Protein AF-A0A1V4QWV1-F1 (afdb_monomer_lite)

pLDDT: mean 84.19, std 15.53, range [43.31, 98.25]

Sequence (255 aa):
MDEKQGALSDSGGPLAPTPSRYSFASRVLDIFIEPKKVFDYLRDRGDFWRPYIFHAVILMVVTCLALPAVKQVSSEYAGLMGRSTPPEVGLTDYLMTPVQVAAGLAISFAVLGFVIWLAVLISSGKARYGQALSLAAYTFFPVLLAKVINGITLMITRPSLGDPSVMMVTQAPVINYTSLAQLFAGRPILQTSLLPVGIFTLWALYLLVIGLRRSANVSMVAAWVTALSLLVVQVGLYALMAFGMAMSLKAVGAG

Structure (mmCIF, N/CA/C/O backbone):
data_AF-A0A1V4QWV1-F1
#
_entry.id   AF-A0A1V4QWV1-F1
#
loop_
_atom_site.group_PDB
_atom_site.id
_atom_site.type_symbol
_atom_site.label_atom_id
_atom_site.label_alt_id
_atom_site.label_comp_id
_atom_site.label_asym_id
_atom_site.label_entity_id
_atom_site.label_seq_id
_atom_site.pdbx_PDB_ins_code
_atom_site.Cartn_x
_atom_site.Cartn_y
_atom_site.Cartn_z
_atom_site.occupancy
_atom_site.B_iso_or_equiv
_atom_site.auth_seq_id
_atom_site.auth_comp_id
_atom_site.auth_asym_id
_atom_site.auth_atom_id
_atom_site.pdbx_PDB_model_num
ATOM 1 N N . MET A 1 1 ? -52.002 -12.582 54.956 1.00 43.31 1 MET A N 1
ATOM 2 C CA . MET A 1 1 ? -52.289 -13.543 53.875 1.00 43.31 1 MET A CA 1
ATOM 3 C C . MET A 1 1 ? -52.852 -12.711 52.735 1.00 43.31 1 MET A C 1
ATOM 5 O O . MET A 1 1 ? -54.020 -12.365 52.774 1.00 43.31 1 MET A O 1
ATOM 9 N N . ASP A 1 2 ? -51.999 -11.954 52.048 1.00 49.53 2 ASP A N 1
ATOM 10 C CA . ASP A 1 2 ? -51.220 -12.380 50.869 1.00 49.53 2 ASP A CA 1
ATOM 11 C C . ASP A 1 2 ? -52.115 -12.898 49.744 1.00 49.53 2 ASP A C 1
ATOM 13 O O . ASP A 1 2 ? -52.508 -14.053 49.774 1.00 49.53 2 ASP A O 1
ATOM 17 N N . GLU A 1 3 ? -52.375 -12.054 48.742 1.00 48.31 3 GLU A N 1
ATOM 18 C CA . GLU A 1 3 ? -52.009 -12.400 47.365 1.00 48.31 3 GLU A CA 1
ATOM 19 C C . GLU A 1 3 ? -51.938 -11.142 46.490 1.00 48.31 3 GLU A C 1
ATOM 21 O O . GLU A 1 3 ? -52.889 -10.378 46.325 1.00 48.31 3 GLU A O 1
ATOM 26 N N . LYS A 1 4 ? -50.727 -10.894 45.993 1.00 50.34 4 LYS A N 1
ATOM 27 C CA . LYS A 1 4 ? -50.345 -9.781 45.133 1.00 50.34 4 LYS A CA 1
ATOM 28 C C . LYS A 1 4 ? -50.643 -10.125 43.674 1.00 50.34 4 LYS A C 1
ATOM 30 O O . LYS A 1 4 ? -50.257 -11.182 43.201 1.00 50.34 4 LYS A O 1
ATOM 35 N N . GLN A 1 5 ? -51.224 -9.154 42.971 1.00 45.62 5 GLN A N 1
ATOM 36 C CA . GLN A 1 5 ? -50.846 -8.718 41.618 1.00 45.62 5 GLN A CA 1
ATOM 37 C C . GLN A 1 5 ? -50.370 -9.813 40.641 1.00 45.62 5 GLN A C 1
ATOM 39 O O . GLN A 1 5 ? -49.174 -10.015 40.442 1.00 45.62 5 GLN A O 1
ATOM 44 N N . GLY A 1 6 ? -51.318 -10.412 39.920 1.00 44.00 6 GLY A N 1
ATOM 45 C CA . GLY A 1 6 ? -51.055 -11.098 38.655 1.00 44.00 6 GLY A CA 1
ATOM 46 C C . GLY A 1 6 ? -50.845 -10.096 37.517 1.00 44.00 6 GLY A C 1
ATOM 47 O O . GLY A 1 6 ? -51.725 -9.909 36.683 1.00 44.00 6 GLY A O 1
ATOM 48 N N . ALA A 1 7 ? -49.693 -9.427 37.497 1.00 49.06 7 ALA A N 1
ATOM 49 C CA . ALA A 1 7 ? -49.211 -8.713 36.320 1.00 49.06 7 ALA A CA 1
ATOM 50 C C . ALA A 1 7 ? -48.435 -9.704 35.441 1.00 49.06 7 ALA A C 1
ATOM 52 O O . ALA A 1 7 ? -47.243 -9.927 35.639 1.00 49.06 7 ALA A O 1
ATOM 53 N N . LEU A 1 8 ? -49.119 -10.321 34.476 1.00 51.88 8 LEU A N 1
ATOM 54 C CA . LEU A 1 8 ? -48.462 -11.021 33.373 1.00 51.88 8 LEU A CA 1
ATOM 55 C C . LEU A 1 8 ? -47.836 -9.965 32.458 1.00 51.88 8 LEU A C 1
ATOM 57 O O . LEU A 1 8 ? -48.482 -9.413 31.570 1.00 51.88 8 LEU A O 1
ATOM 61 N N . SER A 1 9 ? -46.573 -9.642 32.732 1.00 53.91 9 SER A N 1
ATOM 62 C CA . SER A 1 9 ? -45.714 -8.908 31.812 1.00 53.91 9 SER A CA 1
ATOM 63 C C . SER A 1 9 ? -45.396 -9.810 30.622 1.00 53.91 9 SER A C 1
ATOM 65 O O . SER A 1 9 ? -44.467 -10.618 30.669 1.00 53.91 9 SER A O 1
ATOM 67 N N . ASP A 1 10 ? -46.173 -9.665 29.558 1.00 52.19 10 ASP A N 1
ATOM 68 C CA . ASP A 1 10 ? -45.844 -10.195 28.241 1.00 52.19 10 ASP A CA 1
ATOM 69 C C . ASP A 1 10 ? -44.704 -9.337 27.662 1.00 52.19 10 ASP A C 1
ATOM 71 O O . ASP A 1 10 ? -44.903 -8.400 26.890 1.00 52.19 10 ASP A O 1
ATOM 75 N N . SER A 1 11 ? -43.476 -9.572 28.135 1.00 51.91 11 SER A N 1
ATOM 76 C CA . SER A 1 11 ? -42.263 -8.911 27.644 1.00 51.91 11 SER A CA 1
ATOM 77 C C . SER A 1 11 ? -41.727 -9.618 26.397 1.00 51.91 11 SER A C 1
ATOM 79 O O . SER A 1 11 ? -40.539 -9.919 26.282 1.00 51.91 11 SER A O 1
ATOM 81 N N . GLY A 1 12 ? -42.603 -9.822 25.411 1.00 48.44 12 GLY A N 1
ATOM 82 C CA . GLY A 1 12 ? -42.247 -10.123 24.025 1.00 48.44 12 GLY A CA 1
ATOM 83 C C . GLY A 1 12 ? -41.645 -8.903 23.323 1.00 48.44 12 GLY A C 1
ATOM 84 O O . GLY A 1 12 ? -42.109 -8.493 22.262 1.00 48.44 12 GLY A O 1
ATOM 85 N N . GLY A 1 13 ? -40.633 -8.278 23.934 1.00 49.44 13 GLY A N 1
ATOM 86 C CA . GLY A 1 13 ? -39.879 -7.204 23.300 1.00 49.44 13 GLY A CA 1
ATOM 87 C C . GLY A 1 13 ? -39.291 -7.718 21.979 1.00 49.44 13 GLY A C 1
ATOM 88 O O . GLY A 1 13 ? -38.763 -8.834 21.963 1.00 49.44 13 GLY A O 1
ATOM 89 N N . PRO A 1 14 ? -39.377 -6.957 20.871 1.00 55.62 14 PRO A N 1
ATOM 90 C CA . PRO A 1 14 ? -38.811 -7.385 19.603 1.00 55.62 14 PRO A CA 1
ATOM 91 C C . PRO A 1 14 ? -37.336 -7.717 19.814 1.00 55.62 14 PRO A C 1
ATOM 93 O O . PRO A 1 14 ? -36.559 -6.858 20.240 1.00 55.62 14 PRO A O 1
ATOM 96 N N . LEU A 1 15 ? -36.967 -8.976 19.553 1.00 53.53 15 LEU A N 1
ATOM 97 C CA . LEU A 1 15 ? -35.579 -9.425 19.554 1.00 53.53 15 LEU A CA 1
ATOM 98 C C . LEU A 1 15 ? -34.773 -8.406 18.751 1.00 53.53 15 LEU A C 1
ATOM 100 O O . LEU A 1 15 ? -35.089 -8.155 17.585 1.00 53.53 15 LEU A O 1
ATOM 104 N N . ALA A 1 16 ? -33.779 -7.786 19.397 1.00 53.44 16 ALA A N 1
ATOM 105 C CA . ALA A 1 16 ? -32.912 -6.818 18.746 1.00 53.44 16 ALA A CA 1
ATOM 106 C C . ALA A 1 16 ? -32.454 -7.421 17.408 1.00 53.44 16 ALA A C 1
ATOM 108 O O . ALA A 1 16 ? -31.976 -8.564 17.409 1.00 53.44 16 ALA A O 1
ATOM 109 N N . PRO A 1 17 ? -32.656 -6.721 16.274 1.00 45.34 17 PRO A N 1
ATOM 110 C CA . PRO A 1 17 ? -32.397 -7.288 14.963 1.00 45.34 17 PRO A CA 1
ATOM 111 C C . PRO A 1 17 ? -30.971 -7.819 14.952 1.00 45.34 17 PRO A C 1
ATOM 113 O O . PRO A 1 17 ? -30.017 -7.081 15.207 1.00 45.34 17 PRO A O 1
ATOM 116 N N . THR A 1 18 ? -30.835 -9.127 14.724 1.00 49.66 18 THR A N 1
ATOM 117 C CA . THR A 1 18 ? -29.530 -9.771 14.623 1.00 49.66 18 THR A CA 1
ATOM 118 C C . THR A 1 18 ? -28.766 -9.004 13.550 1.00 49.66 18 THR A C 1
ATOM 120 O O . THR A 1 18 ? -29.276 -8.920 12.429 1.00 49.66 18 THR A O 1
ATOM 123 N N . PRO A 1 19 ? -27.614 -8.376 13.859 1.00 54.91 19 PRO A N 1
ATOM 124 C CA . PRO A 1 19 ? -26.959 -7.494 12.910 1.00 54.91 19 PRO A CA 1
ATOM 125 C C . PRO A 1 19 ? -26.719 -8.285 11.629 1.00 54.91 19 PRO A C 1
ATOM 127 O O . PRO A 1 19 ? -26.045 -9.321 11.650 1.00 54.91 19 PRO A O 1
ATOM 130 N N . SER A 1 20 ? -27.344 -7.826 10.537 1.00 57.84 20 SER A N 1
ATOM 131 C CA . SER A 1 20 ? -27.225 -8.428 9.212 1.00 57.84 20 SER A CA 1
ATOM 132 C C . SER A 1 20 ? -25.753 -8.731 8.976 1.00 57.84 20 SER A C 1
ATOM 134 O O . SER A 1 20 ? -24.924 -7.845 9.207 1.00 57.84 20 SER A O 1
ATOM 136 N N . ARG A 1 21 ? -25.409 -9.968 8.589 1.00 69.12 21 ARG A N 1
ATOM 137 C CA . ARG A 1 21 ? -24.014 -10.375 8.370 1.00 69.12 21 ARG A CA 1
ATOM 138 C C . ARG A 1 21 ? -23.358 -9.349 7.455 1.00 69.12 21 ARG A C 1
ATOM 140 O O . ARG A 1 21 ? -23.601 -9.363 6.253 1.00 69.12 21 ARG A O 1
ATOM 147 N N . TYR A 1 22 ? -22.547 -8.460 8.025 1.00 84.38 22 TYR A N 1
ATOM 148 C CA . TYR A 1 22 ? -21.858 -7.451 7.244 1.00 84.38 22 TYR A CA 1
ATOM 149 C C . TYR A 1 22 ? -20.976 -8.210 6.255 1.00 84.38 22 TYR A C 1
ATOM 151 O O . TYR A 1 22 ? -20.105 -8.984 6.668 1.00 84.38 22 TYR A O 1
ATOM 159 N N . SER A 1 23 ? -21.291 -8.133 4.965 1.00 92.38 23 SER A N 1
ATOM 160 C CA . SER A 1 23 ? -20.633 -8.966 3.961 1.00 92.38 23 SER A CA 1
ATOM 161 C C . SER A 1 23 ? -19.252 -8.394 3.636 1.00 92.38 23 SER A C 1
ATOM 163 O O . SER A 1 23 ? -18.987 -7.213 3.867 1.00 92.38 23 SER A O 1
ATOM 165 N N . PHE A 1 24 ? -18.343 -9.222 3.119 1.00 94.62 24 PHE A N 1
ATOM 166 C CA . PHE A 1 24 ? -17.035 -8.719 2.693 1.00 94.62 24 PHE A CA 1
ATOM 167 C C . PHE A 1 24 ? -17.166 -7.728 1.529 1.00 94.62 24 PHE A C 1
ATOM 169 O O . PHE A 1 24 ? -16.545 -6.675 1.574 1.00 94.62 24 PHE A O 1
ATOM 176 N N . ALA A 1 25 ? -18.035 -8.003 0.552 1.00 94.94 25 ALA A N 1
ATOM 177 C CA . ALA A 1 25 ? -18.287 -7.091 -0.564 1.00 94.94 25 ALA A CA 1
ATOM 178 C C . ALA A 1 25 ? -18.812 -5.725 -0.086 1.00 94.94 25 ALA A C 1
ATOM 180 O O . ALA A 1 25 ? -18.310 -4.691 -0.517 1.00 94.94 25 ALA A O 1
ATOM 181 N N . SER A 1 26 ? -19.743 -5.716 0.876 1.00 94.88 26 SER A N 1
ATOM 182 C CA . SER A 1 26 ? -20.225 -4.478 1.503 1.00 94.88 26 SER A CA 1
ATOM 183 C C . SER A 1 26 ? -19.087 -3.718 2.185 1.00 94.88 26 SER A C 1
ATOM 185 O O . SER A 1 26 ? -18.979 -2.516 2.005 1.00 94.88 26 SER A O 1
ATOM 187 N N . ARG A 1 27 ? -18.173 -4.408 2.887 1.00 95.31 27 ARG A N 1
ATOM 188 C CA . ARG A 1 27 ? -16.986 -3.767 3.483 1.00 95.31 27 ARG A CA 1
ATOM 189 C C . ARG A 1 27 ? -16.044 -3.155 2.453 1.00 95.31 27 ARG A C 1
ATOM 191 O O . ARG A 1 27 ? -15.483 -2.096 2.710 1.00 95.31 27 ARG A O 1
ATOM 198 N N . VAL A 1 28 ? -15.846 -3.829 1.321 1.00 96.12 28 VAL A N 1
ATOM 199 C CA . VAL A 1 28 ? -14.997 -3.327 0.231 1.00 96.12 28 VAL A CA 1
ATOM 200 C C . VAL A 1 28 ? -15.598 -2.075 -0.401 1.00 96.12 28 VAL A C 1
ATOM 202 O O . VAL A 1 28 ? -14.849 -1.187 -0.774 1.00 96.12 28 VAL A O 1
ATOM 205 N N . LEU A 1 29 ? -16.922 -1.964 -0.508 1.00 96.31 29 LEU A N 1
ATOM 206 C CA . LEU A 1 29 ? -17.563 -0.738 -0.996 1.00 96.31 29 LEU A CA 1
ATOM 207 C C . LEU A 1 29 ? -17.560 0.361 0.072 1.00 96.31 29 LEU A C 1
ATOM 209 O O . LEU A 1 29 ? -17.160 1.497 -0.185 1.00 96.31 29 LEU A O 1
ATOM 213 N N . ASP A 1 30 ? -17.932 0.009 1.298 1.00 96.25 30 ASP A N 1
ATOM 214 C CA . ASP A 1 30 ? -18.049 0.957 2.399 1.00 96.25 30 ASP A CA 1
ATOM 215 C C . ASP A 1 30 ? -16.702 1.546 2.811 1.00 96.25 30 ASP A C 1
ATOM 217 O O . ASP A 1 30 ? -16.679 2.652 3.332 1.00 96.25 30 ASP A O 1
ATOM 221 N N . ILE A 1 31 ? -15.564 0.890 2.555 1.00 96.62 31 ILE A N 1
ATOM 222 C CA . ILE A 1 31 ? -14.255 1.504 2.835 1.00 96.62 31 ILE A CA 1
ATOM 223 C C . ILE A 1 31 ? -14.049 2.806 2.043 1.00 96.62 31 ILE A C 1
ATOM 225 O O . ILE A 1 31 ? -13.318 3.689 2.491 1.00 96.62 31 ILE A O 1
ATOM 229 N N . PHE A 1 32 ? -14.717 2.941 0.895 1.00 96.62 32 PHE A N 1
ATOM 230 C CA . PHE A 1 32 ? -14.658 4.124 0.045 1.00 96.62 32 PHE A CA 1
ATOM 231 C C . PHE A 1 32 ? -15.782 5.125 0.341 1.00 96.62 32 PHE A C 1
ATOM 233 O O . PHE A 1 32 ? -15.559 6.327 0.219 1.00 96.62 32 PHE A O 1
ATOM 240 N N . ILE A 1 33 ? -16.967 4.649 0.744 1.00 96.00 33 ILE A N 1
ATOM 241 C CA . ILE A 1 33 ? -18.169 5.484 0.922 1.00 96.00 33 ILE A CA 1
ATOM 242 C C . ILE A 1 33 ? -18.397 5.834 2.399 1.00 96.00 33 ILE A C 1
ATOM 244 O O . ILE A 1 33 ? -18.561 6.996 2.765 1.00 96.00 33 ILE A O 1
ATOM 248 N N . GLU A 1 34 ? -18.373 4.828 3.271 1.00 95.94 34 GLU A N 1
ATOM 249 C CA . GLU A 1 34 ? -18.664 4.938 4.700 1.00 95.94 34 GLU A CA 1
ATOM 250 C C . GLU A 1 34 ? -17.601 4.231 5.567 1.00 95.94 34 GLU A C 1
ATOM 252 O O . GLU A 1 34 ? -17.914 3.319 6.344 1.00 95.94 34 GLU A O 1
ATOM 257 N N . PRO A 1 35 ? -16.324 4.660 5.512 1.00 96.38 35 PRO A N 1
ATOM 258 C CA . PRO A 1 35 ? -15.216 3.927 6.132 1.00 96.38 35 PRO A CA 1
ATOM 259 C C . PRO A 1 35 ? -15.385 3.733 7.642 1.00 96.38 35 PRO A C 1
ATOM 261 O O . PRO A 1 35 ? -14.889 2.765 8.217 1.00 96.38 35 PRO A O 1
ATOM 264 N N . LYS A 1 36 ? -16.129 4.630 8.301 1.00 96.25 36 LYS A N 1
ATOM 265 C CA . LYS A 1 36 ? -16.444 4.536 9.732 1.00 96.25 36 LYS A CA 1
ATOM 266 C C . LYS A 1 36 ? -17.150 3.218 10.075 1.00 96.25 36 LYS A C 1
ATOM 268 O O . LYS A 1 36 ? -16.755 2.598 11.057 1.00 96.25 36 LYS A O 1
ATOM 273 N N . LYS A 1 37 ? -18.105 2.758 9.250 1.00 94.50 37 LYS A N 1
ATOM 274 C CA . LYS A 1 37 ? -18.820 1.483 9.454 1.00 94.50 37 LYS A CA 1
ATOM 275 C C . LYS A 1 37 ? -17.862 0.291 9.404 1.00 94.50 37 LYS A C 1
ATOM 277 O O . LYS A 1 37 ? -17.931 -0.597 10.253 1.00 94.50 37 LYS A O 1
ATOM 282 N N . VAL A 1 38 ? -16.918 0.306 8.459 1.00 95.62 38 VAL A N 1
ATOM 283 C CA . VAL A 1 38 ? -15.883 -0.732 8.341 1.00 95.62 38 VAL A CA 1
ATOM 284 C C . VAL A 1 38 ? -15.004 -0.765 9.588 1.00 95.62 38 VAL A C 1
ATOM 286 O O . VAL A 1 38 ? -14.794 -1.829 10.166 1.00 95.62 38 VAL A O 1
ATOM 289 N N . PHE A 1 39 ? -14.519 0.387 10.048 1.00 95.88 39 PHE A N 1
ATOM 290 C CA . PHE A 1 39 ? -13.627 0.437 11.207 1.00 95.88 39 PHE A CA 1
ATOM 291 C C . PHE A 1 39 ? -14.328 0.178 12.544 1.00 95.88 39 PHE A C 1
ATOM 293 O O . PHE A 1 39 ? -13.698 -0.358 13.454 1.00 95.88 39 PHE A O 1
ATOM 300 N N . ASP A 1 40 ? -15.622 0.482 12.662 1.00 94.12 40 ASP A N 1
ATOM 301 C CA . ASP A 1 40 ? -16.428 0.047 13.806 1.00 94.12 40 ASP A CA 1
ATOM 302 C C . ASP A 1 40 ? -16.562 -1.475 13.841 1.00 94.12 40 ASP A C 1
ATOM 304 O O . ASP A 1 40 ? -16.367 -2.079 14.891 1.00 94.12 40 ASP A O 1
ATOM 308 N N . TYR A 1 41 ? -16.795 -2.115 12.691 1.00 92.31 41 TYR A N 1
ATOM 309 C CA . TYR A 1 41 ? -16.792 -3.577 12.592 1.00 92.31 41 TYR A CA 1
ATOM 310 C C . TYR A 1 41 ? -15.436 -4.189 12.994 1.00 92.31 41 TYR A C 1
ATOM 312 O O . TYR A 1 41 ? -15.392 -5.230 13.653 1.00 92.31 41 TYR A O 1
ATOM 320 N N . LEU A 1 42 ? -14.324 -3.539 12.634 1.00 92.81 42 LEU A N 1
ATOM 321 C CA . LEU A 1 42 ? -12.970 -3.982 12.992 1.00 92.81 42 LEU A CA 1
ATOM 322 C C . LEU A 1 42 ? -12.588 -3.704 14.454 1.00 92.81 42 LEU A C 1
ATOM 324 O O . LEU A 1 42 ? -11.544 -4.180 14.904 1.00 92.81 42 LEU A O 1
ATOM 328 N N . ARG A 1 43 ? -13.397 -2.959 15.219 1.00 90.06 43 ARG A N 1
ATOM 329 C CA . ARG A 1 43 ? -13.150 -2.733 16.654 1.00 90.06 43 ARG A CA 1
ATOM 330 C C . ARG A 1 43 ? -13.083 -4.055 17.419 1.00 90.06 43 ARG A C 1
ATOM 332 O O . ARG A 1 43 ? -12.166 -4.271 18.204 1.00 90.06 43 ARG A O 1
ATOM 339 N N . ASP A 1 44 ? -14.000 -4.963 17.103 1.00 86.50 44 ASP A N 1
ATOM 340 C CA . ASP A 1 44 ? -14.175 -6.202 17.862 1.00 86.50 44 ASP A CA 1
ATOM 341 C C . ASP A 1 44 ? -13.681 -7.445 17.106 1.00 86.50 44 ASP A C 1
ATOM 343 O O . ASP A 1 44 ? -13.653 -8.547 17.659 1.00 86.50 44 ASP A O 1
ATOM 347 N N . ARG A 1 45 ? -13.271 -7.298 15.836 1.00 85.50 45 ARG A N 1
ATOM 348 C CA . ARG A 1 45 ? -12.921 -8.420 14.953 1.00 85.50 45 ARG A CA 1
ATOM 349 C C . ARG A 1 45 ? -11.607 -8.200 14.209 1.00 85.50 45 ARG A C 1
ATOM 351 O O . ARG A 1 45 ? -11.415 -7.188 13.545 1.00 85.50 45 ARG A O 1
ATOM 358 N N . GLY A 1 46 ? -10.737 -9.210 14.255 1.00 84.50 46 GLY A N 1
ATOM 359 C CA . GLY A 1 46 ? -9.603 -9.333 13.340 1.00 84.50 46 GLY A CA 1
ATOM 360 C C . GLY A 1 46 ? -10.023 -10.111 12.093 1.00 84.50 46 GLY A C 1
ATOM 361 O O . GLY A 1 46 ? -10.198 -11.323 12.166 1.00 84.50 46 GLY A O 1
ATOM 362 N N . ASP A 1 47 ? -10.198 -9.428 10.963 1.00 91.50 47 ASP A N 1
ATOM 363 C CA . ASP A 1 47 ? -10.585 -10.013 9.668 1.00 91.50 47 ASP A CA 1
ATOM 364 C C . ASP A 1 47 ? -9.559 -9.629 8.592 1.00 91.50 47 ASP A C 1
ATOM 366 O O . ASP A 1 47 ? -9.909 -9.034 7.577 1.00 91.50 47 ASP A O 1
ATOM 370 N N . PHE A 1 48 ? -8.273 -9.900 8.849 1.00 95.44 48 PHE A N 1
ATOM 371 C CA . PHE A 1 48 ? -7.177 -9.518 7.946 1.00 95.44 48 PHE A CA 1
ATOM 372 C C . PHE A 1 48 ? -7.055 -10.445 6.727 1.00 95.44 48 PHE A C 1
ATOM 374 O O . PHE A 1 48 ? -6.597 -10.020 5.669 1.00 95.44 48 PHE A O 1
ATOM 381 N N . TRP A 1 49 ? -7.450 -11.715 6.856 1.00 95.81 49 TRP A N 1
ATOM 382 C CA . TRP A 1 49 ? -7.197 -12.725 5.827 1.00 95.81 49 TRP A CA 1
ATOM 383 C C . TRP A 1 49 ? -8.036 -12.489 4.564 1.00 95.81 49 TRP A C 1
ATOM 385 O O . TRP A 1 49 ? -7.531 -12.660 3.460 1.00 95.81 49 TRP A O 1
ATOM 395 N N . ARG A 1 50 ? -9.291 -12.034 4.700 1.00 96.25 50 ARG A N 1
ATOM 396 C CA . ARG A 1 50 ? -10.162 -11.710 3.555 1.00 96.25 50 ARG A CA 1
ATOM 397 C C . ARG A 1 50 ? -9.624 -10.566 2.693 1.00 96.25 50 ARG A C 1
ATOM 399 O O . ARG A 1 50 ? -9.450 -10.788 1.496 1.00 96.25 50 ARG A O 1
ATOM 406 N N . PRO A 1 51 ? -9.332 -9.368 3.243 1.00 97.19 51 PRO A N 1
ATOM 407 C CA . PRO A 1 51 ? -8.730 -8.302 2.454 1.00 97.19 51 PRO A CA 1
ATOM 408 C C . PRO A 1 51 ? -7.338 -8.696 1.950 1.00 97.19 51 PRO A C 1
ATOM 410 O O . PRO A 1 51 ? -7.009 -8.348 0.825 1.00 97.19 51 PRO A O 1
ATOM 413 N N . TYR A 1 52 ? -6.550 -9.474 2.703 1.00 97.88 52 TYR A N 1
ATOM 414 C CA . TYR A 1 52 ? -5.273 -9.997 2.206 1.00 97.88 52 TYR A CA 1
ATOM 415 C C . TYR A 1 52 ? -5.438 -10.848 0.941 1.00 97.88 52 TYR A C 1
ATOM 417 O O . TYR A 1 52 ? -4.791 -10.551 -0.059 1.00 97.88 52 TYR A O 1
ATOM 425 N N . ILE A 1 53 ? -6.323 -11.854 0.947 1.00 98.06 53 ILE A N 1
ATOM 426 C CA . ILE A 1 53 ? -6.568 -12.699 -0.233 1.00 98.06 53 ILE A CA 1
ATOM 427 C C . ILE A 1 53 ? -7.073 -11.850 -1.401 1.00 98.06 53 ILE A C 1
ATOM 429 O O . ILE A 1 53 ? -6.599 -12.009 -2.521 1.00 98.06 53 ILE A O 1
ATOM 433 N N . PHE A 1 54 ? -7.997 -10.922 -1.146 1.00 98.25 54 PHE A N 1
ATOM 434 C CA . PHE A 1 54 ? -8.526 -10.033 -2.179 1.00 98.25 54 PHE A CA 1
ATOM 435 C C . PHE A 1 54 ? -7.425 -9.186 -2.835 1.00 98.25 54 PHE A C 1
ATOM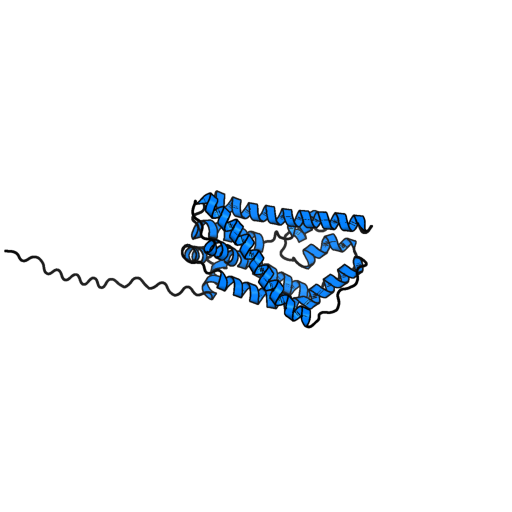 437 O O . PHE A 1 54 ? -7.296 -9.176 -4.059 1.00 98.25 54 PHE A O 1
ATOM 444 N N . HIS A 1 55 ? -6.588 -8.533 -2.023 1.00 98.12 55 HIS A N 1
ATOM 445 C CA . HIS A 1 55 ? -5.440 -7.760 -2.499 1.00 98.12 55 HIS A CA 1
ATOM 446 C C . HIS A 1 55 ? -4.443 -8.640 -3.253 1.00 98.12 55 HIS A C 1
ATOM 448 O O . HIS A 1 55 ? -3.991 -8.255 -4.327 1.00 98.12 55 HIS A O 1
ATOM 454 N N . ALA A 1 56 ? -4.125 -9.825 -2.725 1.00 97.94 56 ALA A N 1
ATOM 455 C CA . ALA A 1 56 ? -3.180 -10.752 -3.338 1.00 97.94 56 ALA A CA 1
ATOM 456 C C . ALA A 1 56 ? -3.652 -11.205 -4.724 1.00 97.94 56 ALA A C 1
ATOM 458 O O . ALA A 1 56 ? -2.874 -11.149 -5.671 1.00 97.94 56 ALA A O 1
ATOM 459 N N . VAL A 1 57 ? -4.924 -11.591 -4.863 1.00 98.00 57 VAL A N 1
ATOM 460 C CA . VAL A 1 57 ? -5.495 -12.036 -6.143 1.00 98.00 57 VAL A CA 1
ATOM 461 C C . VAL A 1 57 ? -5.478 -10.908 -7.171 1.00 98.00 57 VAL A C 1
ATOM 463 O O . VAL A 1 57 ? -5.013 -11.116 -8.289 1.00 98.00 57 VAL A O 1
ATOM 466 N N . ILE A 1 58 ? -5.932 -9.706 -6.806 1.00 98.06 58 ILE A N 1
ATOM 467 C CA . ILE A 1 58 ? -5.968 -8.578 -7.748 1.00 98.06 58 ILE A CA 1
ATOM 468 C C . ILE A 1 58 ? -4.558 -8.168 -8.163 1.00 98.06 58 ILE A C 1
ATOM 470 O O . ILE A 1 58 ? -4.300 -7.997 -9.353 1.00 98.06 58 ILE A O 1
ATOM 474 N N . LEU A 1 59 ? -3.634 -8.038 -7.208 1.00 96.56 59 LEU A N 1
ATOM 475 C CA . LEU A 1 59 ? -2.253 -7.678 -7.520 1.00 96.56 59 LEU A CA 1
ATOM 476 C C . LEU A 1 59 ? -1.572 -8.749 -8.363 1.00 96.56 59 LEU A C 1
ATOM 478 O O . LEU A 1 59 ? -0.881 -8.402 -9.310 1.00 96.56 59 LEU A O 1
ATOM 482 N N . MET A 1 60 ? -1.801 -10.029 -8.075 1.00 96.19 60 MET A N 1
ATOM 483 C CA . MET A 1 60 ? -1.280 -11.128 -8.881 1.00 96.19 60 MET A CA 1
ATOM 484 C C . MET A 1 60 ? -1.754 -11.019 -10.331 1.00 96.19 60 MET A C 1
ATOM 486 O O . MET A 1 60 ? -0.926 -11.041 -11.235 1.00 96.19 60 MET A O 1
ATOM 490 N N . VAL A 1 61 ? -3.059 -10.838 -10.559 1.00 96.81 61 VAL A N 1
ATOM 491 C CA . VAL A 1 61 ? -3.611 -10.681 -11.913 1.00 96.81 61 VAL A CA 1
ATOM 492 C C . VAL A 1 61 ? -2.984 -9.476 -12.614 1.00 96.81 61 VAL A C 1
ATOM 494 O O . VAL A 1 61 ? -2.458 -9.616 -13.714 1.00 96.81 61 VAL A O 1
ATOM 497 N N . VAL A 1 62 ? -2.972 -8.306 -11.970 1.00 94.81 62 VAL A N 1
ATOM 498 C CA . VAL A 1 62 ? -2.414 -7.081 -12.564 1.00 94.81 62 VAL A CA 1
ATOM 499 C C . VAL A 1 62 ? -0.924 -7.231 -12.870 1.00 94.81 62 VAL A C 1
ATOM 501 O O . VAL A 1 62 ? -0.490 -6.872 -13.960 1.00 94.81 62 VAL A O 1
ATOM 504 N N . THR A 1 63 ? -0.128 -7.769 -11.944 1.00 91.94 63 THR A N 1
ATOM 505 C CA . THR A 1 63 ? 1.319 -7.924 -12.132 1.00 91.94 63 THR A CA 1
ATOM 506 C C . THR A 1 63 ? 1.645 -8.977 -13.186 1.00 91.94 63 THR A C 1
ATOM 508 O O . THR A 1 63 ? 2.533 -8.738 -13.996 1.00 91.94 63 THR A O 1
ATOM 511 N N . CYS A 1 64 ? 0.918 -10.096 -13.243 1.00 93.56 64 CYS A N 1
ATOM 512 C CA . CYS A 1 64 ? 1.101 -11.093 -14.299 1.00 93.56 64 CYS A CA 1
ATOM 513 C C . CYS A 1 64 ? 0.759 -10.528 -15.683 1.00 93.56 64 CYS A C 1
ATOM 515 O O . CYS A 1 64 ? 1.510 -10.758 -16.625 1.00 93.56 64 CYS A O 1
ATOM 517 N N . LEU A 1 65 ? -0.322 -9.752 -15.811 1.00 93.31 65 LEU A N 1
ATOM 518 C CA . LEU A 1 65 ? -0.673 -9.101 -17.079 1.00 93.31 65 LEU A CA 1
ATOM 519 C C . LEU A 1 65 ? 0.348 -8.021 -17.478 1.00 93.31 65 LEU A C 1
ATOM 521 O O . LEU A 1 65 ? 0.672 -7.881 -18.655 1.00 93.31 65 LEU A O 1
ATOM 525 N N . ALA A 1 66 ? 0.897 -7.292 -16.503 1.00 89.69 66 ALA A N 1
ATOM 526 C CA . ALA A 1 66 ? 1.911 -6.264 -16.732 1.00 89.69 66 ALA A CA 1
ATOM 527 C C . ALA A 1 66 ? 3.335 -6.822 -16.922 1.00 89.69 66 ALA A C 1
ATOM 529 O O . ALA A 1 66 ? 4.236 -6.070 -17.295 1.00 89.69 66 ALA A O 1
ATOM 530 N N . LEU A 1 67 ? 3.558 -8.117 -16.682 1.00 89.81 67 LEU A N 1
ATOM 531 C CA . LEU A 1 67 ? 4.885 -8.732 -16.639 1.00 89.81 67 LEU A CA 1
ATOM 532 C C . LEU A 1 67 ? 5.714 -8.525 -17.924 1.00 89.81 67 LEU A C 1
ATOM 534 O O . LEU A 1 67 ? 6.886 -8.162 -17.792 1.00 89.81 67 LEU A O 1
ATOM 538 N N . PRO A 1 68 ? 5.158 -8.655 -19.150 1.00 88.56 68 PRO A N 1
ATOM 539 C CA . PRO A 1 68 ? 5.905 -8.355 -20.373 1.00 88.56 68 PRO A CA 1
ATOM 540 C C . PRO A 1 68 ? 6.377 -6.900 -20.445 1.00 88.56 68 PRO A C 1
ATOM 542 O O . PRO A 1 68 ? 7.536 -6.647 -20.762 1.00 88.56 68 PRO A O 1
ATOM 545 N N . ALA A 1 69 ? 5.511 -5.947 -20.084 1.00 85.25 69 ALA A N 1
ATOM 546 C CA . ALA A 1 69 ? 5.858 -4.527 -20.075 1.00 85.25 69 ALA A CA 1
ATOM 547 C C . ALA A 1 69 ? 6.933 -4.223 -19.018 1.00 85.25 69 ALA A C 1
ATOM 549 O O . ALA A 1 69 ? 7.892 -3.507 -19.293 1.00 85.25 69 ALA A O 1
ATOM 550 N N . VAL A 1 70 ? 6.830 -4.827 -17.829 1.00 83.62 70 VAL A N 1
ATOM 551 C CA . VAL A 1 70 ? 7.846 -4.707 -16.771 1.00 83.62 70 VAL A CA 1
ATOM 552 C C . VAL A 1 70 ? 9.200 -5.249 -17.238 1.00 83.62 70 VAL A C 1
ATOM 554 O O . VAL A 1 70 ? 10.231 -4.621 -16.991 1.00 83.62 70 VAL A O 1
ATOM 557 N N . LYS A 1 71 ? 9.221 -6.396 -17.925 1.00 83.94 71 LYS A N 1
ATOM 558 C CA . LYS A 1 71 ? 10.455 -7.018 -18.425 1.00 83.94 71 LYS A CA 1
ATOM 559 C C . LYS A 1 71 ? 11.082 -6.232 -19.569 1.00 83.94 71 LYS A C 1
ATOM 561 O O . LYS A 1 71 ? 12.294 -6.066 -19.538 1.00 83.94 71 LYS A O 1
ATOM 566 N N . GLN A 1 72 ? 10.286 -5.674 -20.481 1.00 81.69 72 GLN A N 1
ATOM 567 C CA . GLN A 1 72 ? 10.774 -4.769 -21.526 1.00 81.69 72 GLN A CA 1
ATOM 568 C C . GLN A 1 72 ? 11.480 -3.544 -20.919 1.00 81.69 72 GLN A C 1
ATOM 570 O O . GLN A 1 72 ? 12.633 -3.258 -21.238 1.00 81.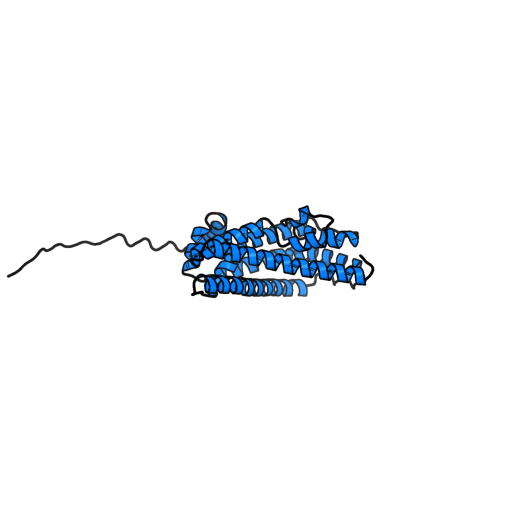69 72 GLN A O 1
ATOM 575 N N . VAL A 1 73 ? 10.824 -2.865 -19.973 1.00 78.25 73 VAL A N 1
ATOM 576 C CA . VAL A 1 73 ? 11.406 -1.714 -19.260 1.00 78.25 73 VAL A CA 1
ATOM 577 C C . VAL A 1 73 ? 12.679 -2.126 -18.508 1.00 78.25 73 VAL A C 1
ATOM 579 O O . VAL A 1 73 ? 13.671 -1.398 -18.496 1.00 78.25 73 VAL A O 1
ATOM 582 N N . SER A 1 74 ? 12.689 -3.322 -17.913 1.00 79.75 74 SER A N 1
ATOM 583 C CA . SER A 1 74 ? 13.859 -3.859 -17.206 1.00 79.75 74 SER A CA 1
ATOM 584 C C . SER A 1 74 ? 15.014 -4.229 -18.146 1.00 79.75 74 SER A C 1
ATOM 586 O O . SER A 1 74 ? 16.174 -4.062 -17.773 1.00 79.75 74 SER A O 1
ATOM 588 N N . SER A 1 75 ? 14.732 -4.729 -19.353 1.00 80.62 75 SER A N 1
ATOM 589 C CA . SER A 1 75 ? 15.756 -5.074 -20.345 1.00 80.62 75 SER A CA 1
ATOM 590 C C . SER A 1 75 ? 16.368 -3.849 -20.993 1.00 80.62 75 SER A C 1
ATOM 592 O O . SER A 1 75 ? 17.587 -3.788 -21.130 1.00 80.62 75 SER A O 1
ATOM 594 N N . GLU A 1 76 ? 15.545 -2.854 -21.321 1.00 76.81 76 GLU A N 1
ATOM 595 C CA . GLU A 1 76 ? 16.026 -1.555 -21.783 1.00 76.81 76 GLU A CA 1
ATOM 596 C C . GLU A 1 76 ? 16.920 -0.919 -20.707 1.00 76.81 76 GLU A C 1
ATOM 598 O O . GLU A 1 76 ? 18.032 -0.490 -21.004 1.00 76.81 76 GLU A O 1
ATOM 603 N N . TYR A 1 77 ? 16.515 -0.983 -19.431 1.00 74.69 77 TYR A N 1
ATOM 604 C CA . TYR A 1 77 ? 17.360 -0.537 -18.321 1.00 74.69 77 TYR A CA 1
ATOM 605 C C . TYR A 1 77 ? 18.701 -1.270 -18.235 1.00 74.69 77 TYR A C 1
ATOM 607 O O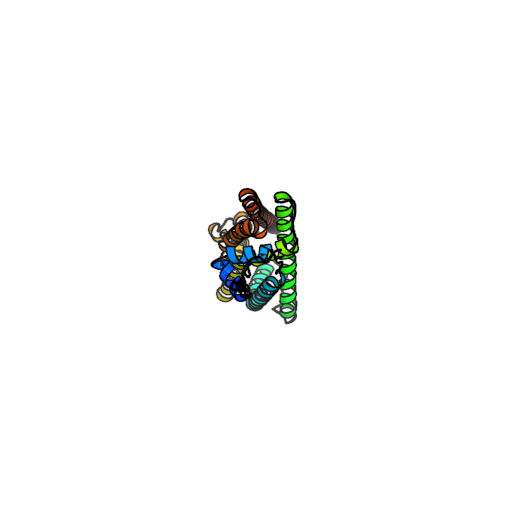 . TYR A 1 77 ? 19.746 -0.633 -18.099 1.00 74.69 77 TYR A O 1
ATOM 615 N N . ALA A 1 78 ? 18.692 -2.601 -18.306 1.00 77.75 78 ALA A N 1
ATOM 616 C CA . ALA A 1 78 ? 19.920 -3.383 -18.252 1.00 77.75 78 ALA A CA 1
ATOM 617 C C . ALA A 1 78 ? 20.870 -3.017 -19.403 1.00 77.75 78 ALA A C 1
ATOM 619 O O . ALA A 1 78 ? 22.056 -2.806 -19.152 1.00 77.75 78 ALA A O 1
ATOM 620 N N . GLY A 1 79 ? 20.337 -2.855 -20.620 1.00 76.56 79 GLY A N 1
ATOM 621 C CA . GLY A 1 79 ? 21.105 -2.437 -21.792 1.00 76.56 79 GLY A CA 1
ATOM 622 C C . GLY A 1 79 ? 21.767 -1.069 -21.614 1.00 76.56 79 GLY A C 1
ATOM 623 O O . GLY A 1 79 ? 22.961 -0.935 -21.872 1.00 76.56 79 GLY A O 1
ATOM 624 N N . LEU A 1 80 ? 21.036 -0.078 -21.089 1.00 71.00 80 LEU A N 1
ATOM 625 C CA . LEU A 1 80 ? 21.578 1.263 -20.815 1.00 71.00 80 LEU A CA 1
ATOM 626 C C . LEU A 1 80 ? 22.679 1.251 -19.743 1.00 71.00 80 LEU A C 1
ATOM 628 O O . LEU A 1 80 ? 23.601 2.059 -19.793 1.00 71.00 80 LEU A O 1
ATOM 632 N N . MET A 1 81 ? 22.615 0.314 -18.795 1.00 69.94 81 MET A N 1
ATOM 633 C CA . MET A 1 81 ? 23.630 0.132 -17.750 1.00 69.94 81 MET A CA 1
ATOM 634 C C . MET A 1 81 ? 24.809 -0.755 -18.187 1.00 69.94 81 MET A C 1
ATOM 636 O O . MET A 1 81 ? 25.636 -1.113 -17.345 1.00 69.94 81 MET A O 1
ATOM 640 N N . GLY A 1 82 ? 24.868 -1.172 -19.458 1.00 75.00 82 GLY A N 1
ATOM 641 C CA . GLY A 1 82 ? 25.884 -2.105 -19.957 1.00 75.00 82 GLY A CA 1
ATOM 642 C C . GLY A 1 82 ? 25.827 -3.486 -19.293 1.00 75.00 82 GLY A C 1
ATOM 643 O O . GLY A 1 82 ? 26.831 -4.194 -19.239 1.00 75.00 82 GLY A O 1
ATOM 644 N N . ARG A 1 83 ? 24.671 -3.865 -18.733 1.00 77.81 83 ARG A N 1
ATOM 645 C CA . ARG A 1 83 ? 24.437 -5.161 -18.085 1.00 77.81 83 ARG A CA 1
ATOM 646 C C . ARG A 1 83 ? 23.792 -6.127 -19.068 1.00 77.81 83 ARG A C 1
ATOM 648 O O . ARG A 1 83 ? 23.073 -5.718 -19.976 1.00 77.81 83 ARG A O 1
ATOM 655 N N . SER A 1 84 ? 23.997 -7.423 -18.840 1.00 80.25 84 SER A N 1
ATOM 656 C CA . SER A 1 84 ? 23.291 -8.464 -19.585 1.00 80.25 84 SER A CA 1
ATOM 657 C C . SER A 1 84 ? 21.785 -8.244 -19.495 1.00 80.25 84 SER A C 1
ATOM 659 O O . SER A 1 84 ? 21.238 -8.072 -18.400 1.00 80.25 84 SER A O 1
ATOM 661 N N . THR A 1 85 ? 21.119 -8.243 -20.646 1.00 75.69 85 THR A N 1
ATOM 662 C CA . THR A 1 85 ? 19.669 -8.111 -20.704 1.00 75.69 85 THR A CA 1
ATOM 663 C C . THR A 1 85 ? 19.020 -9.324 -20.030 1.00 75.69 85 THR A C 1
ATOM 665 O O . THR A 1 85 ? 19.480 -10.456 -20.213 1.00 75.69 85 THR A O 1
ATOM 668 N N . PRO A 1 86 ? 17.971 -9.124 -19.213 1.00 74.19 86 PRO A N 1
ATOM 669 C CA . PRO A 1 86 ? 17.199 -10.230 -18.678 1.00 74.19 86 PRO A CA 1
ATOM 670 C C . PRO A 1 86 ? 16.633 -11.066 -19.832 1.00 74.19 86 PRO A C 1
ATOM 672 O O . PRO A 1 86 ? 16.255 -10.493 -20.858 1.00 74.19 86 PRO A O 1
ATOM 675 N N . PRO A 1 87 ? 16.535 -12.395 -19.671 1.00 75.06 87 PRO A N 1
ATOM 676 C CA . PRO A 1 87 ? 15.871 -13.238 -20.656 1.00 75.06 87 PRO A CA 1
ATOM 677 C C . PRO A 1 87 ? 14.404 -12.821 -20.833 1.00 75.06 87 PRO A C 1
ATOM 679 O O . PRO A 1 87 ? 13.795 -12.242 -19.921 1.00 75.06 87 PRO A O 1
ATOM 682 N N . GLU A 1 88 ? 13.844 -13.142 -22.003 1.00 83.62 88 GLU A N 1
ATOM 683 C CA . GLU A 1 88 ? 12.417 -12.968 -22.286 1.00 83.62 88 GLU A CA 1
ATOM 684 C C . GLU A 1 88 ? 11.545 -13.650 -21.223 1.00 83.62 88 GLU A C 1
ATOM 686 O O . GLU A 1 88 ? 11.987 -14.556 -20.511 1.00 83.62 88 GLU A O 1
ATOM 691 N N . VAL A 1 89 ? 10.293 -13.197 -21.105 1.00 86.50 89 VAL A N 1
ATOM 692 C CA . VAL A 1 89 ? 9.369 -13.704 -20.085 1.00 86.50 89 VAL A CA 1
ATOM 693 C C . VAL A 1 89 ? 9.161 -15.204 -20.260 1.00 86.50 89 VAL A C 1
ATOM 695 O O . VAL A 1 89 ? 8.583 -15.653 -21.248 1.00 86.50 89 VAL A O 1
ATOM 698 N N . GLY A 1 90 ? 9.604 -15.973 -19.271 1.00 90.88 90 GLY A N 1
ATOM 699 C CA . GLY A 1 90 ? 9.473 -17.423 -19.258 1.00 90.88 90 GLY A CA 1
ATOM 700 C C . GLY A 1 90 ? 8.278 -17.903 -18.437 1.00 90.88 90 GLY A C 1
ATOM 701 O O . GLY A 1 90 ? 7.712 -17.176 -17.619 1.00 90.88 90 GLY A O 1
ATOM 702 N N . LEU A 1 91 ? 7.937 -19.187 -18.581 1.00 90.75 91 LEU A N 1
ATOM 703 C CA . LEU A 1 91 ? 6.938 -19.852 -17.732 1.00 90.75 91 LEU A CA 1
ATOM 704 C C . LEU A 1 91 ? 7.284 -19.732 -16.237 1.00 90.75 91 LEU A C 1
ATOM 706 O O . LEU A 1 91 ? 6.402 -19.539 -15.404 1.00 90.75 91 LEU A O 1
ATOM 710 N N . THR A 1 92 ? 8.571 -19.806 -15.896 1.00 91.94 92 THR A N 1
ATOM 711 C CA . THR A 1 92 ? 9.059 -19.651 -14.521 1.00 91.94 92 THR A CA 1
ATOM 712 C C . THR A 1 92 ? 8.716 -18.283 -13.936 1.00 91.94 92 THR A C 1
ATOM 714 O O . THR A 1 92 ? 8.358 -18.214 -12.761 1.00 91.94 92 THR A O 1
ATOM 717 N N . ASP A 1 93 ? 8.740 -17.212 -14.736 1.00 91.44 93 ASP A N 1
ATOM 718 C CA . ASP A 1 93 ? 8.351 -15.878 -14.275 1.00 91.44 93 ASP A CA 1
ATOM 719 C C . ASP A 1 93 ? 6.854 -15.837 -13.920 1.00 91.44 93 ASP A C 1
ATOM 721 O O . ASP A 1 93 ? 6.487 -15.293 -12.878 1.00 91.44 93 ASP A O 1
ATOM 725 N N . TYR A 1 94 ? 5.987 -16.468 -14.719 1.00 93.06 94 TYR A N 1
ATOM 726 C CA . TYR A 1 94 ? 4.547 -16.545 -14.434 1.00 93.06 94 TYR A CA 1
ATOM 727 C C . TYR A 1 94 ? 4.208 -17.410 -13.218 1.00 93.06 94 TYR A C 1
ATO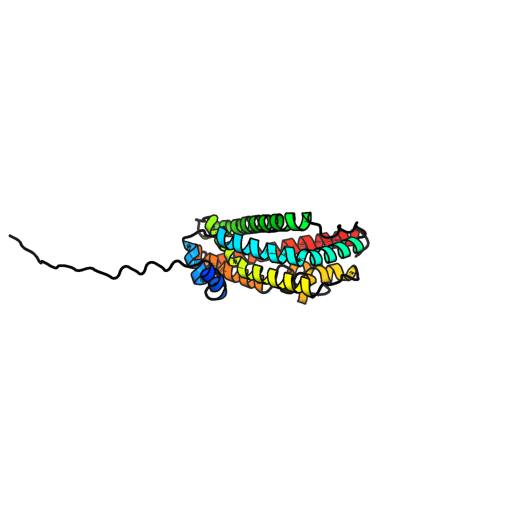M 729 O O . TYR A 1 94 ? 3.208 -17.150 -12.554 1.00 93.06 94 TYR A O 1
ATOM 737 N N . LEU A 1 95 ? 5.032 -18.409 -12.897 1.00 93.69 95 LEU A N 1
ATOM 738 C CA . LEU A 1 95 ? 4.855 -19.234 -11.698 1.00 93.69 95 LEU A CA 1
ATOM 739 C C . LEU A 1 95 ? 5.369 -18.532 -10.435 1.00 93.69 95 LEU A C 1
ATOM 741 O O . LEU A 1 95 ? 4.739 -18.610 -9.381 1.00 93.69 95 LEU A O 1
ATOM 745 N N . MET A 1 96 ? 6.495 -17.821 -10.535 1.00 94.81 96 MET A N 1
ATOM 746 C CA . MET A 1 96 ? 7.140 -17.186 -9.382 1.00 94.81 96 MET A CA 1
ATOM 747 C C . MET A 1 96 ? 6.550 -15.817 -9.040 1.00 94.81 96 MET A C 1
ATOM 749 O O . MET A 1 96 ? 6.499 -15.460 -7.863 1.00 94.81 96 MET A O 1
ATOM 753 N N . THR A 1 97 ? 6.059 -15.064 -10.028 1.00 92.44 97 THR A N 1
ATOM 754 C CA . THR A 1 97 ? 5.474 -13.728 -9.813 1.00 92.44 97 THR A CA 1
ATOM 755 C C . THR A 1 97 ? 4.312 -13.752 -8.807 1.00 92.44 97 THR A C 1
ATOM 757 O O . THR A 1 97 ? 4.365 -12.988 -7.842 1.00 92.44 97 THR A O 1
ATOM 760 N N . PRO A 1 98 ? 3.307 -14.646 -8.922 1.00 94.44 98 PRO A N 1
ATOM 761 C CA . PRO A 1 98 ? 2.271 -14.828 -7.904 1.00 94.44 98 PRO A CA 1
ATOM 762 C C . PRO A 1 98 ? 2.802 -15.016 -6.484 1.00 94.44 98 PRO A C 1
ATOM 764 O O . PRO A 1 98 ? 2.335 -14.365 -5.547 1.00 94.44 98 PRO A O 1
ATOM 767 N N . VAL A 1 99 ? 3.799 -15.892 -6.331 1.00 95.81 99 VAL A N 1
ATOM 768 C CA . VAL A 1 99 ? 4.387 -16.238 -5.033 1.00 95.81 99 VAL A CA 1
ATOM 769 C C . VAL A 1 99 ? 5.090 -15.022 -4.438 1.00 95.81 99 VAL A C 1
ATOM 771 O O . VAL A 1 99 ? 4.877 -14.702 -3.270 1.00 95.81 99 VAL A O 1
ATOM 774 N N . GLN A 1 100 ? 5.869 -14.303 -5.247 1.00 94.62 100 GLN A N 1
ATOM 775 C CA . GLN A 1 100 ? 6.567 -13.087 -4.829 1.00 94.62 100 GLN A CA 1
ATOM 776 C C . GLN A 1 100 ? 5.595 -11.964 -4.457 1.00 94.62 100 GLN A C 1
ATOM 778 O O . GLN A 1 100 ? 5.794 -11.298 -3.442 1.00 94.62 100 GLN A O 1
ATOM 783 N N . VAL A 1 101 ? 4.522 -11.772 -5.230 1.00 95.00 101 VAL A N 1
ATOM 784 C CA . VAL A 1 101 ? 3.488 -10.766 -4.943 1.00 95.00 101 VAL A CA 1
ATOM 785 C C . VAL A 1 101 ? 2.772 -11.086 -3.633 1.00 95.00 101 VAL A C 1
ATOM 787 O O . VAL A 1 101 ? 2.653 -10.210 -2.775 1.00 95.00 101 VAL A O 1
ATOM 790 N N . ALA A 1 102 ? 2.334 -12.333 -3.443 1.00 96.31 102 ALA A N 1
ATOM 791 C CA . ALA A 1 102 ? 1.658 -12.756 -2.221 1.00 96.31 102 ALA A CA 1
ATOM 792 C C . ALA A 1 102 ? 2.579 -12.638 -0.994 1.00 96.31 102 ALA A C 1
ATOM 794 O O . ALA A 1 102 ? 2.200 -12.027 0.006 1.00 96.31 102 ALA A O 1
ATOM 795 N N . ALA A 1 103 ? 3.814 -13.143 -1.087 1.00 97.38 103 ALA A N 1
ATOM 796 C CA . ALA A 1 103 ? 4.799 -13.059 -0.010 1.00 97.38 103 ALA A CA 1
ATOM 797 C C . ALA A 1 103 ? 5.165 -11.603 0.320 1.00 97.38 103 ALA A C 1
ATOM 799 O O . ALA A 1 103 ? 5.155 -11.208 1.486 1.00 97.38 103 ALA A O 1
ATOM 800 N N . GLY A 1 104 ? 5.422 -10.778 -0.697 1.00 95.19 104 GLY A N 1
ATOM 801 C CA . GLY A 1 104 ? 5.729 -9.360 -0.530 1.00 95.19 104 GLY A CA 1
ATOM 802 C C . GLY A 1 104 ? 4.580 -8.586 0.116 1.00 95.19 104 GLY A C 1
ATOM 803 O O . GLY A 1 104 ? 4.812 -7.756 0.998 1.00 95.19 104 GLY A O 1
ATOM 804 N N . LEU A 1 105 ? 3.332 -8.887 -0.257 1.00 96.31 105 LEU A N 1
ATOM 805 C CA . LEU A 1 105 ? 2.149 -8.304 0.372 1.00 96.31 105 LEU A CA 1
ATOM 806 C C . LEU A 1 105 ? 2.005 -8.748 1.835 1.00 96.31 105 LEU A C 1
ATOM 808 O O . LEU A 1 105 ? 1.733 -7.911 2.696 1.00 96.31 105 LEU A O 1
ATOM 812 N N . ALA A 1 106 ? 2.227 -10.033 2.129 1.00 97.31 106 ALA A N 1
ATOM 813 C CA . ALA A 1 106 ? 2.173 -10.562 3.490 1.00 97.31 106 ALA A CA 1
ATOM 814 C C . ALA A 1 106 ? 3.211 -9.883 4.394 1.00 97.31 106 ALA A C 1
ATOM 816 O O . ALA A 1 106 ? 2.866 -9.416 5.478 1.00 97.31 106 ALA A O 1
ATOM 817 N N . ILE A 1 107 ? 4.453 -9.748 3.916 1.00 96.88 107 ILE A N 1
ATOM 818 C CA . ILE A 1 107 ? 5.524 -9.026 4.617 1.00 96.88 107 ILE A CA 1
ATOM 819 C C . ILE A 1 107 ? 5.135 -7.556 4.811 1.00 96.88 107 ILE A C 1
ATOM 821 O O . ILE A 1 107 ? 5.244 -7.031 5.917 1.00 96.88 107 ILE A O 1
ATOM 825 N N . SER A 1 108 ? 4.623 -6.898 3.767 1.00 93.81 108 SER A N 1
ATOM 826 C CA . SER A 1 108 ? 4.218 -5.487 3.832 1.00 93.81 108 SER A CA 1
ATOM 827 C C . SER A 1 108 ? 3.135 -5.251 4.887 1.00 93.81 108 SER A C 1
ATOM 829 O O . SER A 1 108 ? 3.240 -4.319 5.683 1.00 93.81 108 SER A O 1
ATOM 831 N N . PHE A 1 109 ? 2.112 -6.109 4.940 1.00 96.75 109 PHE A N 1
ATOM 832 C CA . PHE A 1 109 ? 1.073 -6.028 5.966 1.00 96.75 109 PHE A CA 1
ATOM 833 C C . PHE A 1 109 ? 1.584 -6.406 7.347 1.00 96.75 109 PHE A C 1
ATOM 835 O O . PHE A 1 109 ? 1.184 -5.759 8.309 1.00 96.75 109 PHE A O 1
ATOM 842 N N . ALA A 1 110 ? 2.489 -7.378 7.466 1.00 96.88 110 ALA A N 1
ATOM 843 C CA . ALA A 1 110 ? 3.101 -7.721 8.743 1.00 96.88 110 ALA A CA 1
ATOM 844 C C . ALA A 1 110 ? 3.873 -6.534 9.337 1.00 96.88 110 ALA A C 1
ATOM 846 O O . ALA A 1 110 ? 3.672 -6.195 10.507 1.00 96.88 110 ALA A O 1
ATOM 847 N N . VAL A 1 111 ? 4.686 -5.862 8.516 1.00 94.94 111 VAL A N 1
ATOM 848 C CA . VAL A 1 111 ? 5.453 -4.671 8.905 1.00 94.94 111 VAL A CA 1
ATOM 849 C C . VAL A 1 111 ? 4.520 -3.506 9.231 1.00 94.94 111 VAL A C 1
ATOM 851 O O . VAL A 1 111 ? 4.618 -2.929 10.312 1.00 94.94 111 VAL A O 1
ATOM 854 N N . LEU A 1 112 ? 3.570 -3.178 8.350 1.00 94.44 112 LEU A N 1
ATOM 855 C CA . LEU A 1 112 ? 2.635 -2.074 8.586 1.00 94.44 112 LEU A CA 1
ATOM 856 C C . LEU A 1 112 ? 1.753 -2.331 9.817 1.00 94.44 112 LEU A C 1
ATOM 858 O O . LEU A 1 112 ? 1.589 -1.454 10.662 1.00 94.44 112 LEU A O 1
ATOM 862 N N . GLY A 1 113 ? 1.229 -3.548 9.952 1.00 96.19 113 GLY A N 1
ATOM 863 C CA . GLY A 1 113 ? 0.462 -3.984 11.112 1.00 96.19 113 GLY A CA 1
ATOM 864 C C . GLY A 1 113 ? 1.278 -3.919 12.399 1.00 96.19 113 GLY A C 1
ATOM 865 O O . GLY A 1 113 ? 0.731 -3.557 13.435 1.00 96.19 113 GLY A O 1
ATOM 866 N N . PHE A 1 114 ? 2.584 -4.193 12.347 1.00 96.38 114 PHE A N 1
ATOM 867 C CA . PHE A 1 114 ? 3.474 -4.060 13.502 1.00 96.38 114 PHE A CA 1
ATOM 868 C C . PHE A 1 114 ? 3.652 -2.602 13.921 1.00 96.38 114 PHE A C 1
ATOM 870 O O . PHE A 1 114 ? 3.505 -2.288 15.101 1.00 96.38 114 PHE A O 1
ATOM 877 N N . VAL A 1 115 ? 3.866 -1.693 12.966 1.00 93.31 115 VAL A N 1
ATOM 878 C CA . VAL A 1 115 ? 3.966 -0.257 13.266 1.00 93.31 115 VAL A CA 1
ATOM 879 C C . VAL A 1 115 ? 2.650 0.285 13.833 1.00 93.31 115 VAL A C 1
ATOM 881 O O . VAL A 1 115 ? 2.656 0.986 14.843 1.00 93.31 115 VAL A O 1
ATOM 884 N N . ILE A 1 116 ? 1.511 -0.086 13.240 1.00 95.31 116 ILE A N 1
ATOM 885 C CA . ILE A 1 116 ? 0.177 0.282 13.743 1.00 95.31 116 ILE A CA 1
ATOM 886 C C . ILE A 1 116 ? -0.038 -0.279 15.151 1.00 95.31 116 ILE A C 1
ATOM 888 O O . ILE A 1 116 ? -0.531 0.424 16.029 1.00 95.31 116 ILE A O 1
ATOM 892 N N . TRP A 1 117 ? 0.339 -1.535 15.384 1.00 96.38 117 TRP A N 1
ATOM 893 C CA . TRP A 1 117 ? 0.217 -2.175 16.688 1.00 96.38 117 TRP A CA 1
ATOM 894 C C . TRP A 1 117 ? 1.039 -1.450 17.755 1.00 96.38 117 TRP A C 1
ATOM 896 O O . TRP A 1 117 ? 0.495 -1.158 18.818 1.00 96.38 117 TRP A O 1
ATOM 906 N N . LEU A 1 118 ? 2.293 -1.089 17.460 1.00 94.94 118 LEU A N 1
ATOM 907 C CA . LEU A 1 118 ? 3.130 -0.292 18.361 1.00 94.94 118 LEU A CA 1
ATOM 908 C C . LEU A 1 118 ? 2.504 1.072 18.657 1.00 94.94 118 LEU A C 1
ATOM 910 O O . LEU A 1 118 ? 2.419 1.469 19.816 1.00 94.94 118 LEU A O 1
ATOM 914 N N . ALA A 1 119 ? 2.014 1.770 17.632 1.00 91.19 119 ALA A N 1
ATOM 915 C CA . ALA A 1 119 ? 1.371 3.067 17.805 1.00 91.19 119 ALA A CA 1
ATOM 916 C C . ALA A 1 119 ? 0.132 2.993 18.711 1.00 91.19 119 ALA A C 1
ATOM 918 O O . ALA A 1 119 ? -0.048 3.829 19.602 1.00 91.19 119 ALA A O 1
ATOM 919 N N . VAL A 1 120 ? -0.703 1.965 18.527 1.00 94.06 120 VAL A N 1
ATOM 920 C CA . VAL A 1 120 ? -1.866 1.711 19.388 1.00 94.06 120 VAL A CA 1
ATOM 921 C C . VAL A 1 120 ? -1.421 1.352 20.804 1.00 94.06 120 VAL A C 1
ATOM 923 O O . VAL A 1 120 ? -1.992 1.875 21.761 1.00 94.06 120 VAL A O 1
ATOM 926 N N . LEU A 1 121 ? -0.399 0.506 20.953 1.00 94.62 121 LEU A N 1
ATOM 927 C CA . LEU A 1 121 ? 0.112 0.074 22.253 1.00 94.62 121 LEU A CA 1
ATOM 928 C C . LEU A 1 121 ? 0.635 1.261 23.069 1.00 94.62 121 LEU A C 1
ATOM 930 O O . LEU A 1 121 ? 0.260 1.405 24.228 1.00 94.62 121 LEU A O 1
ATOM 934 N N . ILE A 1 122 ? 1.424 2.140 22.447 1.00 93.38 122 ILE A N 1
ATOM 935 C CA . ILE A 1 122 ? 1.956 3.357 23.076 1.00 93.38 122 ILE A CA 1
ATOM 936 C C . ILE A 1 122 ? 0.822 4.318 23.455 1.00 93.38 122 ILE A C 1
ATOM 938 O O . ILE A 1 122 ? 0.852 4.920 24.523 1.00 93.38 122 ILE A O 1
ATOM 942 N N . SER A 1 123 ? -0.195 4.455 22.600 1.00 90.06 123 SER A N 1
ATOM 943 C CA . SER A 1 123 ? -1.257 5.451 22.798 1.00 90.06 123 SER A CA 1
ATOM 944 C C . SER A 1 123 ? -2.349 5.019 23.780 1.00 90.06 123 SER A C 1
ATOM 946 O O . SER A 1 123 ? -2.956 5.866 24.426 1.00 90.06 123 SER A O 1
ATOM 948 N N . SER A 1 124 ? -2.656 3.721 23.847 1.00 86.25 124 SER A N 1
ATOM 949 C CA . SER A 1 124 ? -3.826 3.192 24.570 1.00 86.25 124 SER A CA 1
ATOM 950 C C . SER A 1 124 ? -3.487 2.138 25.630 1.00 86.25 124 SER A C 1
ATOM 952 O O . SER A 1 124 ? -4.369 1.695 26.364 1.00 86.25 124 SER A O 1
ATOM 954 N N . GLY A 1 125 ? -2.227 1.697 25.708 1.00 88.06 125 GLY A N 1
ATOM 955 C CA . GLY A 1 125 ? -1.753 0.680 26.652 1.00 88.06 125 GLY A CA 1
ATOM 956 C C . GLY A 1 125 ? -2.199 -0.755 26.346 1.00 88.06 125 GLY A C 1
ATOM 957 O O . GLY A 1 125 ? -1.722 -1.689 26.987 1.00 88.06 125 GLY A O 1
ATOM 958 N N . LYS A 1 126 ? -3.102 -0.972 25.378 1.00 89.88 126 LYS A N 1
ATOM 959 C CA . LYS A 1 126 ? -3.599 -2.301 24.988 1.00 89.88 126 LYS A CA 1
ATOM 960 C C . LYS A 1 126 ? -3.739 -2.382 23.474 1.00 89.88 126 LYS A C 1
ATOM 962 O O . LYS A 1 126 ? -4.450 -1.586 22.876 1.00 89.88 126 LYS A O 1
ATOM 967 N N . ALA A 1 127 ? -3.116 -3.377 22.847 1.00 92.12 127 ALA A N 1
ATOM 968 C CA . ALA A 1 127 ? -3.178 -3.537 21.396 1.00 92.12 127 ALA A CA 1
ATOM 969 C C . ALA A 1 127 ? -3.236 -5.011 20.984 1.00 92.12 127 ALA A C 1
ATOM 971 O O . ALA A 1 127 ? -2.455 -5.837 21.458 1.00 92.12 127 ALA A O 1
ATOM 972 N N . ARG A 1 128 ? -4.134 -5.343 20.048 1.00 93.94 128 ARG A N 1
ATOM 973 C CA . ARG A 1 128 ? -4.238 -6.684 19.452 1.00 93.94 128 ARG A CA 1
ATOM 974 C C . ARG A 1 128 ? -3.615 -6.666 18.060 1.00 93.94 128 ARG A C 1
ATOM 976 O O . ARG A 1 128 ? -4.120 -5.984 17.172 1.00 93.94 128 ARG A O 1
ATOM 983 N N . TYR A 1 129 ? -2.560 -7.448 17.842 1.00 94.75 129 TYR A N 1
ATOM 984 C CA . TYR A 1 129 ? -1.848 -7.462 16.556 1.00 94.75 129 TYR A CA 1
ATOM 985 C C . TYR A 1 129 ? -2.758 -7.826 15.369 1.00 94.75 129 TYR A C 1
ATOM 987 O O . TYR A 1 129 ? -2.726 -7.161 14.339 1.00 94.75 129 TYR A O 1
ATOM 995 N N . GLY A 1 130 ? -3.667 -8.795 15.535 1.00 95.25 130 GLY A N 1
ATOM 996 C CA . GLY A 1 130 ? -4.636 -9.158 14.488 1.00 95.25 130 GLY A CA 1
ATOM 997 C C . GLY A 1 130 ? -5.589 -8.021 14.089 1.00 95.25 130 GLY A C 1
ATOM 998 O O . GLY A 1 130 ? -6.017 -7.944 12.936 1.00 95.25 130 GLY A O 1
ATOM 999 N N . GLN A 1 131 ? -5.893 -7.104 15.011 1.00 95.06 131 GLN A N 1
ATOM 1000 C CA . GLN A 1 131 ? -6.673 -5.904 14.710 1.00 95.06 131 GLN A CA 1
ATOM 1001 C C . GLN A 1 131 ? -5.836 -4.890 13.924 1.00 95.06 131 GLN A C 1
ATOM 1003 O O . GLN A 1 131 ? -6.311 -4.357 12.926 1.00 95.06 131 GLN A O 1
ATOM 1008 N N . ALA A 1 132 ? -4.581 -4.673 14.324 1.00 96.12 132 ALA A N 1
ATOM 1009 C CA . ALA A 1 132 ? -3.655 -3.795 13.613 1.00 96.12 132 ALA A CA 1
ATOM 1010 C C . ALA A 1 132 ? -3.370 -4.283 12.180 1.00 96.12 132 ALA A C 1
ATOM 1012 O O . ALA A 1 132 ? -3.388 -3.484 11.247 1.00 96.12 132 ALA A O 1
ATOM 1013 N N . LEU A 1 133 ? -3.207 -5.597 11.987 1.00 97.19 133 LEU A N 1
ATOM 1014 C CA . LEU A 1 133 ? -3.128 -6.231 10.666 1.00 97.19 133 LEU A CA 1
ATOM 1015 C C . LEU A 1 133 ? -4.389 -5.999 9.831 1.00 97.19 133 LEU A C 1
ATOM 1017 O O . LEU A 1 133 ? -4.306 -5.715 8.639 1.00 97.19 133 LEU A O 1
ATOM 1021 N N . SER A 1 134 ? -5.565 -6.113 10.451 1.00 97.00 134 SER A N 1
ATOM 1022 C CA . SER A 1 134 ? -6.827 -5.851 9.755 1.00 97.00 134 SER A CA 1
ATOM 1023 C C . SER A 1 134 ? -6.909 -4.387 9.330 1.00 97.00 134 SER A C 1
ATOM 1025 O O . SER A 1 134 ? -7.251 -4.105 8.187 1.00 97.00 134 SER A O 1
ATOM 1027 N N . LEU A 1 135 ? -6.523 -3.458 10.209 1.00 96.69 135 LEU A N 1
ATOM 1028 C CA . LEU A 1 135 ? -6.430 -2.038 9.878 1.00 96.69 135 LEU A CA 1
ATOM 1029 C C . LEU A 1 135 ? -5.497 -1.808 8.694 1.00 96.69 135 LEU A C 1
ATOM 1031 O O . LEU A 1 135 ? -5.925 -1.185 7.732 1.00 96.69 135 LEU A O 1
ATOM 1035 N N . ALA A 1 136 ? -4.283 -2.365 8.728 1.00 97.19 136 ALA A N 1
ATOM 1036 C CA . ALA A 1 136 ? -3.324 -2.277 7.629 1.00 97.19 136 ALA A CA 1
ATOM 1037 C C . ALA A 1 136 ? -3.927 -2.751 6.295 1.00 97.19 136 ALA A C 1
ATOM 1039 O O . ALA A 1 136 ? -3.795 -2.079 5.276 1.00 97.19 136 ALA A O 1
ATOM 1040 N N . ALA A 1 137 ? -4.624 -3.889 6.299 1.00 97.81 137 ALA A N 1
ATOM 1041 C CA . ALA A 1 137 ? -5.199 -4.456 5.085 1.00 97.81 137 ALA A CA 1
ATOM 1042 C C . ALA A 1 137 ? -6.389 -3.639 4.545 1.00 97.81 137 ALA A C 1
ATOM 1044 O O . ALA A 1 137 ? -6.501 -3.447 3.333 1.00 97.81 137 ALA A O 1
ATOM 1045 N N . TYR A 1 138 ? -7.274 -3.132 5.412 1.00 97.75 138 TYR A N 1
ATOM 1046 C CA . TYR A 1 138 ? -8.419 -2.316 4.982 1.00 97.75 138 TYR A CA 1
ATOM 1047 C C . TYR A 1 138 ? -8.025 -0.880 4.605 1.00 97.75 138 TYR A C 1
ATOM 1049 O O . TYR A 1 138 ? -8.635 -0.287 3.722 1.00 97.75 138 TYR A O 1
ATOM 1057 N N . THR A 1 139 ? -6.983 -0.300 5.196 1.00 97.44 139 THR A N 1
ATOM 1058 C CA . THR A 1 139 ? -6.510 1.031 4.775 1.00 97.44 139 THR A CA 1
ATOM 1059 C C . THR A 1 139 ? -5.769 0.986 3.440 1.00 97.44 139 THR A C 1
ATOM 1061 O O . THR A 1 139 ? -5.626 2.017 2.792 1.00 97.44 139 THR A O 1
ATOM 1064 N N . PHE A 1 140 ? -5.346 -0.199 2.986 1.00 97.19 140 PHE A N 1
ATOM 1065 C CA . PHE A 1 140 ? -4.619 -0.384 1.730 1.00 97.19 140 PHE A CA 1
ATOM 1066 C C . PHE A 1 140 ? -5.504 -0.366 0.469 1.00 97.19 140 PHE A C 1
ATOM 1068 O O . PHE A 1 140 ? -4.974 -0.298 -0.636 1.00 97.19 140 PHE A O 1
ATOM 1075 N N . PHE A 1 141 ? -6.838 -0.390 0.584 1.00 97.88 141 PHE A N 1
ATOM 1076 C CA . PHE A 1 141 ? -7.741 -0.410 -0.583 1.00 97.88 141 PHE A CA 1
ATOM 1077 C C . PHE A 1 141 ? -7.540 0.753 -1.575 1.00 97.88 141 PHE A C 1
ATOM 1079 O O . PHE A 1 141 ? -7.455 0.483 -2.775 1.00 97.88 141 PHE A O 1
ATOM 1086 N N . PRO A 1 142 ? -7.378 2.017 -1.143 1.00 97.62 142 PRO A N 1
ATOM 1087 C CA . PRO A 1 142 ? -6.984 3.093 -2.051 1.00 97.62 142 PRO A CA 1
ATOM 1088 C C . PRO A 1 142 ? -5.658 2.823 -2.773 1.00 97.62 142 PRO A C 1
ATOM 1090 O O . PRO A 1 142 ? -5.548 3.053 -3.975 1.00 97.62 142 PRO A O 1
ATOM 1093 N N . VAL A 1 143 ? -4.651 2.294 -2.069 1.00 95.62 143 VAL A N 1
ATOM 1094 C CA . VAL A 1 143 ? -3.340 1.982 -2.664 1.00 95.62 143 VAL A CA 1
ATOM 1095 C C . VAL A 1 143 ? -3.453 0.849 -3.683 1.00 95.62 143 VAL A C 1
ATOM 1097 O O . VAL A 1 143 ? -2.806 0.907 -4.727 1.00 95.62 143 VAL A O 1
ATOM 1100 N N . LEU A 1 144 ? -4.302 -0.152 -3.431 1.00 96.44 144 LEU A N 1
ATOM 1101 C CA . LEU A 1 144 ? -4.614 -1.189 -4.415 1.00 96.44 144 LEU A CA 1
ATOM 1102 C C . LEU A 1 144 ? -5.146 -0.561 -5.711 1.00 96.44 144 LEU A C 1
ATOM 1104 O O . LEU A 1 144 ? -4.662 -0.906 -6.786 1.00 96.44 144 LEU A O 1
ATOM 1108 N N . LEU A 1 145 ? -6.082 0.387 -5.613 1.00 96.00 145 LEU A N 1
ATOM 1109 C CA . LEU A 1 145 ? -6.628 1.083 -6.780 1.00 96.00 145 LEU A CA 1
ATOM 1110 C C . LEU A 1 145 ? -5.533 1.832 -7.557 1.00 96.00 145 LEU A C 1
ATOM 1112 O O . LEU A 1 145 ? -5.474 1.727 -8.780 1.00 96.00 145 LEU A O 1
ATOM 1116 N N . ALA A 1 146 ? -4.607 2.493 -6.856 1.00 93.50 146 ALA A N 1
ATOM 1117 C CA . ALA A 1 146 ? -3.440 3.112 -7.485 1.00 93.50 146 ALA A CA 1
ATOM 1118 C C . ALA A 1 146 ? -2.599 2.097 -8.271 1.00 93.50 146 ALA A C 1
ATOM 1120 O O . ALA A 1 146 ? -2.224 2.353 -9.412 1.00 93.50 146 ALA A O 1
ATOM 1121 N N . LYS A 1 147 ? -2.320 0.928 -7.678 1.00 92.25 147 LYS A N 1
ATOM 1122 C CA . LYS A 1 147 ? -1.535 -0.131 -8.329 1.00 92.25 147 LYS A CA 1
ATOM 1123 C C . LYS A 1 147 ? -2.236 -0.706 -9.556 1.00 92.25 147 LYS A C 1
ATOM 1125 O O . LYS A 1 147 ? -1.570 -0.949 -10.556 1.00 92.25 147 LYS A O 1
ATOM 1130 N N . VAL A 1 148 ? -3.557 -0.882 -9.501 1.00 94.69 148 VAL A N 1
ATOM 1131 C CA . VAL A 1 148 ? -4.362 -1.321 -10.651 1.00 94.69 148 VAL A CA 1
ATOM 1132 C C . VAL A 1 148 ? -4.273 -0.295 -11.781 1.00 94.69 148 VAL A C 1
ATOM 1134 O O . VAL A 1 148 ? -3.931 -0.663 -12.900 1.00 94.69 148 VAL A O 1
ATOM 1137 N N . ILE A 1 149 ? -4.510 0.987 -11.484 1.00 93.00 149 ILE A N 1
ATOM 1138 C CA . ILE A 1 149 ? -4.445 2.069 -12.478 1.00 93.00 149 ILE A CA 1
ATOM 1139 C C . ILE A 1 149 ? -3.050 2.137 -13.101 1.00 93.00 149 ILE A C 1
ATOM 1141 O O . ILE A 1 149 ? -2.923 2.102 -14.318 1.00 93.00 149 ILE A O 1
ATOM 1145 N N . ASN A 1 150 ? -2.001 2.165 -12.280 1.00 88.25 150 ASN A N 1
ATOM 1146 C CA . ASN A 1 150 ? -0.623 2.228 -12.760 1.00 88.25 150 ASN A CA 1
ATOM 1147 C C . ASN A 1 150 ? -0.239 1.005 -13.607 1.00 88.25 150 ASN A C 1
ATOM 1149 O O . ASN A 1 150 ? 0.411 1.163 -14.637 1.00 88.25 150 ASN A O 1
ATOM 1153 N N . GLY A 1 151 ? -0.672 -0.197 -13.212 1.00 88.75 151 GLY A N 1
ATOM 1154 C CA . GLY A 1 151 ? -0.451 -1.419 -13.984 1.00 88.75 151 GLY A CA 1
ATOM 1155 C C . GLY A 1 151 ? -1.148 -1.383 -15.344 1.00 88.75 151 GLY A C 1
ATOM 1156 O O . GLY A 1 151 ? -0.530 -1.709 -16.353 1.00 88.75 151 GLY A O 1
ATOM 1157 N N . ILE A 1 152 ? -2.405 -0.927 -15.392 1.00 90.25 152 ILE A N 1
ATOM 1158 C CA . ILE A 1 152 ? -3.148 -0.739 -16.647 1.00 90.25 152 ILE A CA 1
ATOM 1159 C C . ILE A 1 152 ? -2.451 0.283 -17.540 1.00 90.25 152 ILE A C 1
ATOM 1161 O O . ILE A 1 152 ? -2.205 -0.003 -18.710 1.00 90.25 152 ILE A O 1
ATOM 1165 N N . THR A 1 153 ? -2.087 1.444 -16.995 1.00 86.88 153 THR A N 1
ATOM 1166 C CA . THR A 1 153 ? -1.413 2.481 -17.776 1.00 86.88 153 THR A CA 1
ATOM 1167 C C . THR A 1 153 ? -0.096 1.966 -18.344 1.00 86.88 153 THR A C 1
ATOM 1169 O O . THR A 1 153 ? 0.129 2.138 -19.534 1.00 86.88 153 THR A O 1
ATOM 1172 N N . LEU A 1 154 ? 0.718 1.253 -17.557 1.00 84.38 154 LEU A N 1
ATOM 1173 C CA . LEU A 1 154 ? 1.975 0.659 -18.025 1.00 84.38 154 LEU A CA 1
ATOM 1174 C C . LEU A 1 154 ? 1.769 -0.311 -19.204 1.00 84.38 154 LEU A C 1
ATOM 1176 O O . LEU A 1 154 ? 2.545 -0.298 -20.160 1.00 84.38 154 LEU A O 1
ATOM 1180 N N . MET A 1 155 ? 0.717 -1.137 -19.160 1.00 85.50 155 MET A N 1
ATOM 1181 C CA . MET A 1 155 ? 0.390 -2.075 -20.243 1.00 85.50 155 MET A CA 1
ATOM 1182 C C . MET A 1 155 ? -0.009 -1.371 -21.546 1.00 85.50 155 MET A C 1
ATOM 1184 O O . MET A 1 155 ? 0.261 -1.907 -22.626 1.00 85.50 155 MET A O 1
ATOM 1188 N N . ILE A 1 156 ? -0.649 -0.202 -21.440 1.00 85.94 156 ILE A N 1
ATOM 1189 C CA . ILE A 1 156 ? -1.119 0.602 -22.575 1.00 85.94 156 ILE A CA 1
ATOM 1190 C C . ILE A 1 156 ? 0.013 1.458 -23.147 1.00 85.94 156 ILE A C 1
ATOM 1192 O O . ILE A 1 156 ? 0.202 1.482 -24.358 1.00 85.94 156 ILE A O 1
ATOM 1196 N N . THR A 1 157 ? 0.755 2.170 -22.296 1.00 80.31 157 THR A N 1
ATOM 1197 C CA . THR A 1 157 ? 1.738 3.164 -22.745 1.00 80.31 157 THR A CA 1
ATOM 1198 C C . THR A 1 157 ? 3.020 2.536 -23.269 1.00 80.31 157 THR A C 1
ATOM 1200 O O . THR A 1 157 ? 3.640 3.137 -24.140 1.00 80.31 157 THR A O 1
ATOM 1203 N N . ARG A 1 158 ? 3.411 1.355 -22.761 1.00 73.12 158 ARG A N 1
ATOM 1204 C CA . ARG A 1 158 ? 4.653 0.631 -23.123 1.00 73.12 158 ARG A CA 1
ATOM 1205 C C . ARG A 1 158 ? 5.841 1.573 -23.371 1.00 73.12 158 ARG A C 1
ATOM 1207 O O . ARG A 1 158 ? 6.369 1.669 -24.477 1.00 73.12 158 ARG A O 1
ATOM 1214 N N . PRO A 1 159 ? 6.205 2.318 -22.333 1.00 67.19 159 PRO A N 1
ATOM 1215 C CA . PRO A 1 159 ? 7.129 3.433 -22.418 1.00 67.19 159 PRO A CA 1
ATOM 1216 C C . PRO A 1 159 ? 8.531 2.923 -22.770 1.00 67.19 159 PRO A C 1
ATOM 1218 O O . PRO A 1 159 ? 9.046 2.041 -22.087 1.00 67.19 159 PRO A O 1
ATOM 1221 N N . SER A 1 160 ? 9.136 3.490 -23.817 1.00 66.50 160 SER A N 1
ATOM 1222 C CA . SER A 1 160 ? 10.522 3.202 -24.203 1.00 66.50 160 SER A CA 1
ATOM 1223 C C . SER A 1 160 ? 11.482 4.205 -23.560 1.00 66.50 160 SER A C 1
ATOM 1225 O O . SER A 1 160 ? 11.223 5.410 -23.541 1.00 66.50 160 SER A O 1
ATOM 1227 N N . LEU A 1 161 ? 12.593 3.707 -23.024 1.00 63.25 161 LEU A N 1
ATOM 1228 C CA . LEU A 1 161 ? 13.556 4.432 -22.196 1.00 63.25 161 LEU A CA 1
ATOM 1229 C C . LEU A 1 161 ? 14.686 5.100 -22.994 1.00 63.25 161 LEU A C 1
ATOM 1231 O O . LEU A 1 161 ? 15.765 5.242 -22.443 1.00 63.25 161 LEU A O 1
ATOM 1235 N N . GLY A 1 162 ? 14.466 5.504 -24.249 1.00 55.03 162 GLY A N 1
ATOM 1236 C CA . GLY A 1 162 ? 15.477 5.844 -25.275 1.00 55.03 162 GLY A CA 1
ATOM 1237 C C . GLY A 1 162 ? 16.746 6.673 -24.943 1.00 55.03 162 GLY A C 1
ATOM 1238 O O . GLY A 1 162 ? 17.568 6.817 -25.840 1.00 55.03 162 GLY A O 1
ATOM 1239 N N . ASP A 1 163 ? 16.959 7.185 -23.722 1.00 53.62 163 ASP A N 1
ATOM 1240 C CA . ASP A 1 163 ? 18.197 7.830 -23.247 1.00 53.62 163 ASP A CA 1
ATOM 1241 C C . ASP A 1 163 ? 18.491 7.527 -21.739 1.00 53.62 163 ASP A C 1
ATOM 1243 O O . ASP A 1 163 ? 17.582 7.610 -20.902 1.00 53.62 163 ASP A O 1
ATOM 1247 N N . PRO A 1 164 ? 19.750 7.226 -21.336 1.00 46.66 164 PRO A N 1
ATOM 1248 C CA . PRO A 1 164 ? 20.169 7.053 -19.934 1.00 46.66 164 PRO A CA 1
ATOM 1249 C C . PRO A 1 164 ? 19.845 8.226 -18.980 1.00 46.66 164 PRO A C 1
ATOM 1251 O O . PRO A 1 164 ? 19.503 8.017 -17.815 1.00 46.66 164 PRO A O 1
ATOM 1254 N N . SER A 1 165 ? 19.922 9.472 -19.452 1.00 47.84 165 SER A N 1
ATOM 1255 C CA . SER A 1 165 ? 19.641 10.689 -18.665 1.00 47.84 165 SER A CA 1
ATOM 1256 C C . SER A 1 165 ? 18.157 10.827 -18.305 1.00 47.84 165 SER A C 1
ATOM 1258 O O . SER A 1 165 ? 17.781 11.403 -17.279 1.00 47.84 165 SER A O 1
ATOM 1260 N N . VAL A 1 166 ? 17.302 10.205 -19.114 1.00 50.06 166 VAL A N 1
ATOM 1261 C CA . VAL A 1 166 ? 15.856 10.148 -18.938 1.00 50.06 166 VAL A CA 1
ATOM 1262 C C . VAL A 1 166 ? 15.506 9.138 -17.838 1.00 50.06 166 VAL A C 1
ATOM 1264 O O . VAL A 1 166 ? 14.491 9.311 -17.177 1.00 50.06 166 VAL A O 1
ATOM 1267 N N . MET A 1 167 ? 16.359 8.162 -17.504 1.00 51.56 167 MET A N 1
ATOM 1268 C CA . MET A 1 167 ? 16.068 7.096 -16.527 1.00 51.56 167 MET A CA 1
ATOM 1269 C C . MET A 1 167 ? 15.755 7.577 -15.114 1.00 51.56 167 MET A C 1
ATOM 1271 O O . MET A 1 167 ? 14.792 7.133 -14.491 1.00 51.56 167 MET A O 1
ATOM 1275 N N . MET A 1 168 ? 16.553 8.507 -14.604 1.00 48.16 168 MET A N 1
ATOM 1276 C CA . MET A 1 168 ? 16.418 9.023 -13.244 1.00 48.16 168 MET A CA 1
ATOM 1277 C C . MET A 1 168 ? 15.210 9.975 -13.110 1.00 48.16 168 MET A C 1
ATOM 1279 O O . MET A 1 168 ? 14.666 10.160 -12.022 1.00 48.16 168 MET A O 1
ATOM 1283 N N . VAL A 1 169 ? 14.771 10.533 -14.244 1.00 47.38 169 VAL A N 1
ATOM 1284 C CA . VAL A 1 169 ? 13.619 11.430 -14.393 1.00 47.38 169 VAL A CA 1
ATOM 1285 C C . VAL A 1 169 ? 12.347 10.683 -14.818 1.00 47.38 169 VAL A C 1
ATOM 1287 O O . VAL A 1 169 ? 11.251 11.187 -14.601 1.00 47.38 169 VAL A O 1
ATOM 1290 N N . THR A 1 170 ? 12.449 9.480 -15.396 1.00 48.19 170 THR A N 1
ATOM 1291 C CA . THR A 1 170 ? 11.302 8.782 -16.004 1.00 48.19 170 THR A CA 1
ATOM 1292 C C . THR A 1 170 ? 10.991 7.403 -15.446 1.00 48.19 170 THR A C 1
ATOM 1294 O O . THR A 1 170 ? 9.818 7.073 -15.391 1.00 48.19 170 THR A O 1
ATOM 1297 N N . GLN A 1 171 ? 11.925 6.618 -14.905 1.00 50.22 171 GLN A N 1
ATOM 1298 C CA . GLN A 1 171 ? 11.567 5.294 -14.358 1.00 50.22 171 GLN A CA 1
ATOM 1299 C C . GLN A 1 171 ? 10.561 5.385 -13.200 1.00 50.22 171 GLN A C 1
ATOM 1301 O O . GLN A 1 171 ? 9.637 4.580 -13.084 1.00 50.22 171 GLN A O 1
ATOM 1306 N N . ALA A 1 172 ? 10.710 6.423 -12.377 1.00 49.38 172 ALA A N 1
ATOM 1307 C CA . ALA A 1 172 ? 9.785 6.755 -11.309 1.00 49.38 172 ALA A CA 1
ATOM 1308 C C . ALA A 1 172 ? 8.368 7.078 -11.845 1.00 49.38 172 ALA A C 1
ATOM 1310 O O . ALA A 1 172 ? 7.411 6.383 -11.482 1.00 49.38 172 ALA A O 1
ATOM 1311 N N . PRO A 1 173 ? 8.190 8.083 -12.721 1.00 49.47 173 PRO A N 1
ATOM 1312 C CA . PRO A 1 173 ? 6.866 8.460 -13.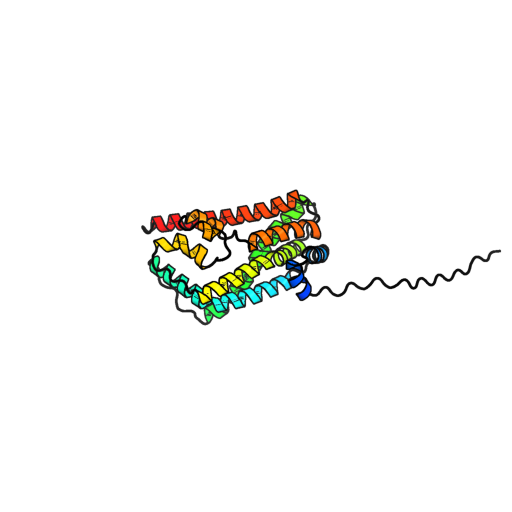195 1.00 49.47 173 PRO A CA 1
ATOM 1313 C C . PRO A 1 173 ? 6.226 7.468 -14.169 1.00 49.47 173 PRO A C 1
ATOM 1315 O O . PRO A 1 173 ? 5.004 7.358 -14.213 1.00 49.47 173 PRO A O 1
ATOM 1318 N N . VAL A 1 174 ? 7.024 6.729 -14.927 1.00 52.53 174 VAL A N 1
ATOM 1319 C CA . VAL A 1 174 ? 6.548 5.841 -15.986 1.00 52.53 174 VAL A CA 1
ATOM 1320 C C . VAL A 1 174 ? 5.790 4.620 -15.441 1.00 52.53 174 VAL A C 1
ATOM 1322 O O . VAL A 1 174 ? 4.970 4.031 -16.137 1.00 52.53 174 VAL A O 1
ATOM 1325 N N . ILE A 1 175 ? 6.012 4.262 -14.175 1.00 63.88 175 ILE A N 1
ATOM 1326 C CA . ILE A 1 175 ? 5.317 3.156 -13.495 1.00 63.88 175 ILE A CA 1
ATOM 1327 C C . ILE A 1 175 ? 4.369 3.687 -12.402 1.00 63.88 175 ILE A C 1
ATOM 1329 O O . ILE A 1 175 ? 3.566 2.940 -11.853 1.00 63.88 175 ILE A O 1
ATOM 1333 N N . ASN A 1 176 ? 4.411 4.988 -12.084 1.00 73.00 176 ASN A N 1
ATOM 1334 C CA . ASN A 1 176 ? 3.656 5.590 -10.978 1.00 73.00 176 ASN A CA 1
ATOM 1335 C C . ASN A 1 176 ? 2.928 6.869 -11.418 1.00 73.00 176 ASN A C 1
ATOM 1337 O O . ASN A 1 176 ? 3.137 7.954 -10.868 1.00 73.00 176 ASN A O 1
ATOM 1341 N N . TYR A 1 177 ? 2.043 6.745 -12.405 1.00 76.44 177 TYR A N 1
ATOM 1342 C CA . TYR A 1 177 ? 1.220 7.838 -12.940 1.00 76.44 177 TYR A CA 1
ATOM 1343 C C . TYR A 1 177 ? 0.358 8.535 -11.881 1.00 76.44 177 TYR A C 1
ATOM 1345 O O . TYR A 1 177 ? 0.089 9.726 -11.983 1.00 76.44 177 TYR A O 1
ATOM 1353 N N . THR A 1 178 ? -0.042 7.822 -10.828 1.00 84.44 178 THR A N 1
ATOM 1354 C CA . THR A 1 178 ? -0.841 8.381 -9.724 1.00 84.44 178 THR A CA 1
ATOM 1355 C C . THR A 1 178 ? -0.018 9.117 -8.655 1.00 84.44 178 THR A C 1
ATOM 1357 O O . THR A 1 178 ? -0.579 9.569 -7.652 1.00 84.44 178 THR A O 1
ATOM 1360 N N . SER A 1 179 ? 1.309 9.157 -8.796 1.00 86.31 179 SER A N 1
ATOM 1361 C CA . SER A 1 179 ? 2.221 9.789 -7.839 1.00 86.31 179 SER A CA 1
ATOM 1362 C C . SER A 1 179 ? 2.343 11.294 -8.083 1.00 86.31 179 SER A C 1
ATOM 1364 O O . SER A 1 179 ? 2.311 11.759 -9.218 1.00 86.31 179 SER A O 1
ATOM 1366 N N . LEU A 1 180 ? 2.565 12.064 -7.019 1.00 84.31 180 LEU A N 1
ATOM 1367 C CA . LEU A 1 180 ? 2.914 13.483 -7.110 1.00 84.31 180 LEU A CA 1
ATOM 1368 C C . LEU A 1 180 ? 4.350 13.702 -7.603 1.00 84.31 180 LEU A C 1
ATOM 1370 O O . LEU A 1 180 ? 4.693 14.819 -7.984 1.00 84.31 180 LEU A O 1
ATOM 1374 N N . ALA A 1 181 ? 5.176 12.650 -7.654 1.00 84.69 181 ALA A N 1
ATOM 1375 C CA . ALA A 1 181 ? 6.514 12.684 -8.243 1.00 84.69 181 ALA A CA 1
ATOM 1376 C C . ALA A 1 181 ? 6.525 13.277 -9.665 1.00 84.69 181 ALA A C 1
ATOM 1378 O O . ALA A 1 181 ? 7.483 13.941 -10.051 1.00 84.69 181 ALA A O 1
ATOM 1379 N N . GLN A 1 182 ? 5.437 13.090 -10.419 1.00 79.44 182 GLN A N 1
ATOM 1380 C CA . GLN A 1 182 ? 5.242 13.620 -11.775 1.00 79.44 182 GLN A CA 1
ATOM 1381 C C . GLN A 1 182 ? 5.428 15.141 -11.863 1.00 79.44 182 GLN A C 1
ATOM 1383 O O . GLN A 1 182 ? 5.888 15.653 -12.877 1.00 79.44 182 GLN A O 1
ATOM 1388 N N . LEU A 1 183 ? 5.099 15.869 -10.790 1.00 83.19 183 LEU A N 1
ATOM 1389 C CA . LEU A 1 183 ? 5.177 17.331 -10.743 1.00 83.19 183 LEU A CA 1
ATOM 1390 C C . LEU A 1 183 ? 6.617 17.856 -10.637 1.00 83.19 183 LEU A C 1
ATOM 1392 O O . LEU A 1 183 ? 6.845 19.055 -10.769 1.00 83.19 183 LEU A O 1
ATOM 1396 N N . PHE A 1 184 ? 7.588 16.974 -10.391 1.00 81.31 184 PHE A N 1
ATOM 1397 C CA . PHE A 1 184 ? 8.987 17.322 -10.142 1.00 81.31 184 PHE A CA 1
ATOM 1398 C C . PHE A 1 184 ? 9.931 16.739 -11.200 1.00 81.31 184 PHE A C 1
ATOM 1400 O O . PHE A 1 184 ? 11.084 16.417 -10.898 1.00 81.31 184 PHE A O 1
ATOM 1407 N N . ALA A 1 185 ? 9.446 16.607 -12.438 1.00 73.38 185 ALA A N 1
ATOM 1408 C CA . ALA A 1 185 ? 10.257 16.186 -13.574 1.00 73.38 185 ALA A CA 1
ATOM 1409 C C . ALA A 1 185 ? 11.553 17.017 -13.673 1.00 73.38 185 ALA A C 1
ATOM 1411 O O . ALA A 1 185 ? 11.561 18.229 -13.454 1.00 73.38 185 ALA A O 1
ATOM 1412 N N . GLY A 1 186 ? 12.671 16.348 -13.962 1.00 71.12 186 GLY A N 1
ATOM 1413 C CA . GLY A 1 186 ? 13.999 16.966 -14.026 1.00 71.12 186 GLY A CA 1
ATOM 1414 C C . GLY A 1 186 ? 14.729 17.064 -12.681 1.00 71.12 186 GLY A C 1
ATOM 1415 O O . GLY A 1 186 ? 15.853 17.558 -12.640 1.00 71.12 186 GLY A O 1
ATOM 1416 N N . ARG A 1 187 ? 14.142 16.578 -11.574 1.00 79.69 187 ARG A N 1
ATOM 1417 C CA . ARG A 1 187 ? 14.797 16.508 -10.251 1.00 79.69 187 ARG A CA 1
ATOM 1418 C C . ARG A 1 187 ? 14.834 15.066 -9.722 1.00 79.69 187 ARG A C 1
ATOM 1420 O O . ARG A 1 187 ? 14.041 14.726 -8.845 1.00 79.69 187 ARG A O 1
ATOM 1427 N N . PRO A 1 188 ? 15.775 14.222 -10.181 1.00 75.00 188 PRO A N 1
ATOM 1428 C CA . PRO A 1 188 ? 15.732 12.771 -9.981 1.00 75.00 188 PRO A CA 1
ATOM 1429 C C . PRO A 1 188 ? 15.588 12.273 -8.542 1.00 75.00 188 PRO A C 1
ATOM 1431 O O . PRO A 1 188 ? 14.767 11.401 -8.251 1.00 75.00 188 PRO A O 1
ATOM 1434 N N . ILE A 1 189 ? 16.381 12.835 -7.621 1.00 80.56 189 ILE A N 1
ATOM 1435 C CA . ILE A 1 189 ? 16.361 12.426 -6.211 1.00 80.56 189 ILE A CA 1
ATOM 1436 C C . ILE A 1 189 ? 15.011 12.785 -5.589 1.00 80.56 189 ILE A C 1
ATOM 1438 O O . ILE A 1 189 ? 14.371 11.939 -4.968 1.00 80.56 189 ILE A O 1
ATOM 1442 N N . LEU A 1 190 ? 14.550 14.021 -5.796 1.00 83.75 190 LEU A N 1
ATOM 1443 C CA . LEU A 1 190 ? 13.274 14.500 -5.267 1.00 83.75 190 LEU A CA 1
ATOM 1444 C C . LEU A 1 190 ? 12.098 13.709 -5.851 1.00 83.75 190 LEU A C 1
ATOM 1446 O O . LEU A 1 190 ? 11.222 13.263 -5.117 1.00 83.75 190 LEU A O 1
ATOM 1450 N N . GLN A 1 191 ? 12.116 13.482 -7.160 1.00 82.50 191 GLN A N 1
ATOM 1451 C CA . GLN A 1 191 ? 11.102 12.726 -7.877 1.00 82.50 191 GLN A CA 1
ATOM 1452 C C . GLN A 1 191 ? 11.001 11.283 -7.367 1.00 82.50 191 GLN A C 1
ATOM 1454 O O . GLN A 1 191 ? 9.913 10.817 -7.038 1.00 82.50 191 GLN A O 1
ATOM 1459 N N . THR A 1 192 ? 12.134 10.597 -7.208 1.00 81.81 192 THR A N 1
ATOM 1460 C CA . THR A 1 192 ? 12.166 9.229 -6.672 1.00 81.81 192 THR A CA 1
ATOM 1461 C C . THR A 1 192 ? 11.719 9.182 -5.208 1.00 81.81 192 THR A C 1
ATOM 1463 O O . THR A 1 192 ? 10.967 8.291 -4.826 1.00 81.81 192 THR A O 1
ATOM 1466 N N . SER A 1 193 ? 12.110 10.167 -4.393 1.00 86.50 193 SER A N 1
ATOM 1467 C CA . SER A 1 193 ? 11.702 10.270 -2.980 1.00 86.50 193 SER A CA 1
ATOM 1468 C C . SER A 1 193 ? 10.187 10.421 -2.818 1.00 86.50 193 SER A C 1
ATOM 1470 O O . SER A 1 193 ? 9.603 9.919 -1.859 1.00 86.50 193 SER A O 1
ATOM 1472 N N . LEU A 1 194 ? 9.544 11.115 -3.761 1.00 89.44 194 LEU A N 1
ATOM 1473 C CA . LEU A 1 194 ? 8.110 11.394 -3.750 1.00 89.44 194 LEU A CA 1
ATOM 1474 C C . LEU A 1 194 ? 7.266 10.328 -4.450 1.00 89.44 194 LEU A C 1
ATOM 1476 O O . LEU A 1 194 ? 6.043 10.416 -4.402 1.00 89.44 194 LEU A O 1
ATOM 1480 N N . LEU A 1 195 ? 7.878 9.292 -5.031 1.00 86.88 195 LEU A N 1
ATOM 1481 C CA . LEU A 1 195 ? 7.166 8.150 -5.608 1.00 86.88 195 LEU A CA 1
ATOM 1482 C C . LEU A 1 195 ? 6.023 7.601 -4.744 1.00 86.88 195 LEU A C 1
ATOM 1484 O O . LEU A 1 195 ? 4.906 7.493 -5.258 1.00 86.88 195 LEU A O 1
ATOM 1488 N N . PRO A 1 196 ? 6.237 7.289 -3.450 1.00 87.94 196 PRO A N 1
ATOM 1489 C CA . PRO A 1 196 ? 5.173 6.757 -2.606 1.00 87.94 196 PRO A CA 1
ATOM 1490 C C . PRO A 1 196 ? 4.066 7.777 -2.308 1.00 87.94 196 PRO A C 1
ATOM 1492 O O . PRO A 1 196 ? 2.983 7.391 -1.864 1.00 87.94 196 PRO A O 1
ATOM 1495 N N . VAL A 1 197 ? 4.311 9.069 -2.539 1.00 92.31 197 VAL A N 1
ATOM 1496 C CA . VAL A 1 197 ? 3.368 10.148 -2.253 1.00 92.31 197 VAL A CA 1
ATOM 1497 C C . VAL A 1 197 ? 2.446 10.336 -3.451 1.00 92.31 197 VAL A C 1
ATOM 1499 O O . VAL A 1 197 ? 2.817 10.907 -4.470 1.00 92.31 197 VAL A O 1
ATOM 1502 N N . GLY A 1 198 ? 1.213 9.866 -3.324 1.00 91.81 198 GLY A N 1
ATOM 1503 C CA . GLY A 1 198 ? 0.168 10.031 -4.330 1.00 91.81 198 GLY A CA 1
ATOM 1504 C C . GLY A 1 198 ? -1.189 10.220 -3.675 1.00 91.81 198 GLY A C 1
ATOM 1505 O O . GLY A 1 198 ? -1.348 9.971 -2.477 1.00 91.81 198 GLY A O 1
ATOM 1506 N N . ILE A 1 199 ? -2.186 10.620 -4.465 1.00 92.81 199 ILE A N 1
ATOM 1507 C CA . ILE A 1 199 ? -3.537 10.889 -3.952 1.00 92.81 199 ILE A CA 1
ATOM 1508 C C . ILE A 1 199 ? -4.135 9.682 -3.212 1.00 92.81 199 ILE A C 1
ATOM 1510 O O . ILE A 1 199 ? -4.715 9.829 -2.139 1.00 92.81 199 ILE A O 1
ATOM 1514 N N . PHE A 1 200 ? -3.896 8.472 -3.716 1.00 95.56 200 PHE A N 1
ATOM 1515 C CA . PHE A 1 200 ? -4.349 7.231 -3.089 1.00 95.56 200 PHE A CA 1
ATOM 1516 C C . PHE A 1 200 ? -3.600 6.885 -1.797 1.00 95.56 200 PHE A C 1
ATOM 1518 O O . PHE A 1 200 ? -4.206 6.356 -0.868 1.00 95.56 200 PHE A O 1
ATOM 1525 N N . THR A 1 201 ? -2.308 7.208 -1.696 1.00 94.75 201 THR A N 1
ATOM 1526 C CA . THR A 1 201 ? -1.551 7.040 -0.446 1.00 94.75 201 THR A CA 1
ATOM 1527 C C . THR A 1 201 ? -2.056 8.013 0.613 1.00 94.75 201 THR A C 1
ATOM 1529 O O . THR A 1 201 ? -2.303 7.611 1.745 1.00 94.75 201 THR A O 1
ATOM 1532 N N . LEU A 1 202 ? -2.283 9.280 0.249 1.00 95.62 202 LEU A N 1
ATOM 1533 C CA . LEU A 1 202 ? -2.854 10.276 1.161 1.00 95.62 202 LEU A CA 1
ATOM 1534 C C . LEU A 1 202 ? -4.252 9.860 1.637 1.00 95.62 202 LEU A C 1
ATOM 1536 O O . LEU A 1 202 ? -4.572 9.99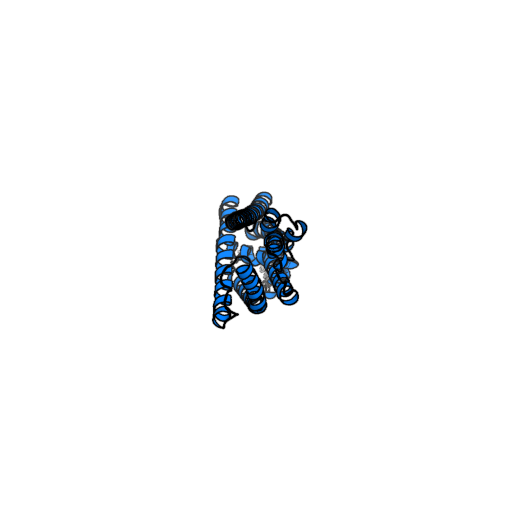0 2.819 1.00 95.62 202 LEU A O 1
ATOM 1540 N N . TRP A 1 203 ? -5.055 9.280 0.744 1.00 97.25 203 TRP A N 1
ATOM 1541 C CA . TRP A 1 203 ? -6.342 8.698 1.107 1.00 97.25 203 TRP A CA 1
ATOM 1542 C C . TRP A 1 203 ? -6.193 7.516 2.076 1.00 97.25 203 TRP A C 1
ATOM 1544 O O . TRP A 1 203 ? -6.882 7.471 3.094 1.00 97.25 203 TRP A O 1
ATOM 1554 N N . ALA A 1 204 ? -5.259 6.597 1.830 1.00 97.50 204 ALA A N 1
ATOM 1555 C CA . ALA A 1 204 ? -4.976 5.489 2.742 1.00 97.50 204 ALA A CA 1
ATOM 1556 C C . ALA A 1 204 ? -4.532 5.966 4.137 1.00 97.50 204 ALA A C 1
ATOM 1558 O O . ALA A 1 204 ? -4.965 5.404 5.143 1.00 97.50 204 ALA A O 1
ATOM 1559 N N . LEU A 1 205 ? -3.733 7.035 4.219 1.00 97.06 205 LEU A N 1
ATOM 1560 C CA . LEU A 1 205 ? -3.346 7.660 5.489 1.00 97.06 205 LEU A CA 1
ATOM 1561 C C . LEU A 1 205 ? -4.547 8.273 6.212 1.00 97.06 205 LEU A C 1
ATOM 1563 O O . LEU A 1 205 ? -4.700 8.086 7.418 1.00 97.06 205 LEU A O 1
ATOM 1567 N N . TYR A 1 206 ? -5.436 8.950 5.484 1.00 97.88 206 TYR A N 1
ATOM 1568 C CA . TYR A 1 206 ? -6.683 9.461 6.050 1.00 97.88 206 TYR A CA 1
ATOM 1569 C C . TYR A 1 206 ? -7.567 8.329 6.599 1.00 97.88 206 TYR A C 1
ATOM 1571 O O . TYR A 1 206 ? -8.062 8.414 7.727 1.00 97.88 206 TYR A O 1
ATOM 1579 N N . LEU A 1 207 ? -7.710 7.230 5.851 1.00 98.12 207 LEU A N 1
ATOM 1580 C CA . LEU A 1 207 ? -8.416 6.038 6.322 1.00 98.12 207 LEU A CA 1
ATOM 1581 C C . LEU A 1 207 ? -7.740 5.423 7.548 1.00 98.12 207 LEU A C 1
ATOM 1583 O O . LEU A 1 207 ? -8.437 4.996 8.464 1.00 98.12 207 LEU A O 1
ATOM 1587 N N . LEU A 1 208 ? -6.406 5.409 7.606 1.00 97.94 208 LEU A N 1
ATOM 1588 C CA . LEU A 1 208 ? -5.667 4.929 8.771 1.00 97.94 208 LEU A CA 1
ATOM 1589 C C . LEU A 1 208 ? -5.970 5.765 10.014 1.00 97.94 208 LEU A C 1
ATOM 1591 O O . LEU A 1 208 ? -6.208 5.196 11.077 1.00 97.94 208 LEU A O 1
ATOM 1595 N N . VAL A 1 209 ? -6.039 7.091 9.884 1.00 97.94 209 VAL A N 1
ATOM 1596 C CA . VAL A 1 209 ? -6.429 7.977 10.990 1.00 97.94 209 VAL A CA 1
ATOM 1597 C C . VAL A 1 209 ? -7.840 7.648 11.477 1.00 97.94 209 VAL A C 1
ATOM 1599 O O . VAL A 1 209 ? -8.050 7.491 12.681 1.00 97.94 209 VAL A O 1
ATOM 1602 N N . ILE A 1 210 ? -8.811 7.490 10.568 1.00 97.81 210 ILE A N 1
ATOM 1603 C CA . ILE A 1 210 ? -10.176 7.081 10.943 1.00 97.81 210 ILE A CA 1
ATOM 1604 C C . ILE A 1 210 ? -10.152 5.715 11.634 1.00 97.81 210 ILE A C 1
ATOM 1606 O O . ILE A 1 210 ? -10.782 5.557 12.681 1.00 97.81 210 ILE A O 1
ATOM 1610 N N . GLY A 1 211 ? -9.417 4.754 11.077 1.00 96.38 211 GLY A N 1
ATOM 1611 C CA . GLY A 1 211 ? -9.285 3.403 11.606 1.00 96.38 211 GLY A CA 1
ATOM 1612 C C . GLY A 1 211 ? -8.753 3.396 13.028 1.00 96.38 211 GLY A C 1
ATOM 1613 O O . GLY A 1 211 ? -9.434 2.913 13.924 1.00 96.38 211 GLY A O 1
ATOM 1614 N N . LEU A 1 212 ? -7.602 4.024 13.267 1.00 96.25 212 LEU A N 1
ATOM 1615 C CA . LEU A 1 212 ? -6.990 4.135 14.594 1.00 96.25 212 LEU A CA 1
ATOM 1616 C C . LEU A 1 212 ? -7.947 4.749 15.625 1.00 96.25 212 LEU A C 1
ATOM 1618 O O . LEU A 1 212 ? -8.054 4.260 16.751 1.00 96.25 212 LEU A O 1
ATOM 1622 N N . ARG A 1 213 ? -8.692 5.790 15.238 1.00 95.75 213 ARG A N 1
ATOM 1623 C CA . ARG A 1 213 ? -9.663 6.432 16.131 1.00 95.75 213 ARG A CA 1
ATOM 1624 C C . ARG A 1 213 ? -10.876 5.559 16.418 1.00 95.75 213 ARG A C 1
ATOM 1626 O O . ARG A 1 213 ? -11.338 5.521 17.552 1.00 95.75 213 ARG A O 1
ATOM 1633 N N . ARG A 1 214 ? -11.433 4.905 15.397 1.00 94.75 214 ARG A N 1
ATOM 1634 C CA . ARG A 1 214 ? -12.686 4.150 15.524 1.00 94.75 214 ARG A CA 1
ATOM 1635 C C . ARG A 1 214 ? -12.459 2.756 16.087 1.00 94.75 214 ARG A C 1
ATOM 1637 O O . ARG A 1 214 ? -13.217 2.352 16.959 1.00 94.75 214 ARG A O 1
ATOM 1644 N N . SER A 1 215 ? -11.450 2.021 15.646 1.00 93.00 215 SER A N 1
ATOM 1645 C CA . SER A 1 215 ? -11.256 0.633 16.073 1.00 93.00 215 SER A CA 1
ATOM 1646 C C . SER A 1 215 ? -10.396 0.510 17.332 1.00 93.00 215 SER A C 1
ATOM 1648 O O . SER A 1 215 ? -10.578 -0.432 18.094 1.00 93.00 215 SER A O 1
ATOM 1650 N N . ALA A 1 216 ? -9.463 1.441 17.551 1.00 90.50 216 ALA A N 1
ATOM 1651 C CA . ALA A 1 216 ? -8.455 1.344 18.607 1.00 90.50 216 ALA A CA 1
ATOM 1652 C C . ALA A 1 216 ? -8.516 2.487 19.637 1.00 90.50 216 ALA A C 1
ATOM 1654 O O . ALA A 1 216 ? -7.672 2.549 20.524 1.00 90.50 216 ALA A O 1
ATOM 1655 N N . ASN A 1 217 ? -9.511 3.381 19.539 1.00 90.62 217 ASN A N 1
ATOM 1656 C CA . ASN A 1 217 ? -9.716 4.521 20.446 1.00 90.62 217 ASN A CA 1
ATOM 1657 C C . ASN A 1 217 ? -8.469 5.409 20.632 1.00 90.62 217 ASN A C 1
ATOM 1659 O O . ASN A 1 217 ? -8.281 6.026 21.679 1.00 90.62 217 ASN A O 1
ATOM 1663 N N . VAL A 1 218 ? -7.616 5.495 19.608 1.00 93.81 218 VAL A N 1
ATOM 1664 C CA . VAL A 1 218 ? -6.435 6.365 19.621 1.00 93.81 218 VAL A CA 1
ATOM 1665 C C . VAL A 1 218 ? -6.875 7.830 19.527 1.00 93.81 218 VAL A C 1
ATOM 1667 O O . VAL A 1 218 ? -7.846 8.160 18.838 1.00 93.81 218 VAL A O 1
ATOM 1670 N N . SER A 1 219 ? -6.168 8.733 20.215 1.00 93.44 219 SER A N 1
ATOM 1671 C CA . SER A 1 219 ? -6.445 10.172 20.137 1.00 93.44 219 SER A CA 1
ATOM 1672 C C . SER A 1 219 ? -6.222 10.709 18.715 1.00 93.44 219 SER A C 1
ATOM 1674 O O . SER A 1 219 ? -5.448 10.158 17.934 1.00 93.44 219 SER A O 1
ATOM 1676 N N . MET A 1 220 ? -6.892 11.809 18.355 1.00 94.31 220 MET A N 1
ATOM 1677 C CA . MET A 1 220 ? -6.770 12.397 17.011 1.00 94.31 220 MET A CA 1
ATOM 1678 C C . MET A 1 220 ? -5.320 12.776 16.676 1.00 94.31 220 MET A C 1
ATOM 1680 O O . MET A 1 220 ? -4.860 12.514 15.568 1.00 94.31 220 MET A O 1
ATOM 1684 N N . VAL A 1 221 ? -4.600 13.349 17.644 1.00 94.06 221 VAL A N 1
ATOM 1685 C CA . VAL A 1 221 ? -3.196 13.747 17.480 1.00 94.06 221 VAL A CA 1
ATOM 1686 C C . VAL A 1 221 ? -2.312 12.520 17.274 1.00 94.06 221 VAL A C 1
ATOM 1688 O O . VAL A 1 221 ? -1.578 12.465 16.293 1.00 94.06 221 VAL A O 1
ATOM 1691 N N . ALA A 1 222 ? -2.423 11.504 18.135 1.00 92.25 222 ALA A N 1
ATOM 1692 C CA . ALA A 1 222 ? -1.607 10.297 18.019 1.00 92.25 222 ALA A CA 1
ATOM 1693 C C . ALA A 1 222 ? -1.877 9.533 16.710 1.00 92.25 222 ALA A C 1
ATOM 1695 O O . ALA A 1 222 ? -0.945 9.019 16.090 1.00 92.25 222 ALA A O 1
ATOM 1696 N N . ALA A 1 223 ? -3.128 9.512 16.239 1.00 95.25 223 ALA A N 1
ATOM 1697 C CA . ALA A 1 223 ? -3.484 8.902 14.962 1.00 95.25 223 ALA A CA 1
ATOM 1698 C C . ALA A 1 223 ? -2.812 9.613 13.771 1.00 95.25 223 ALA A C 1
ATOM 1700 O O . ALA A 1 223 ? -2.248 8.946 12.902 1.00 95.25 223 ALA A O 1
ATOM 1701 N N . TRP A 1 224 ? -2.812 10.952 13.749 1.00 96.44 224 TRP A N 1
ATOM 1702 C CA . TRP A 1 224 ? -2.113 11.725 12.715 1.00 96.44 224 TRP A CA 1
ATOM 1703 C C . TRP A 1 224 ? -0.600 11.585 12.790 1.00 96.44 224 TRP A C 1
ATOM 1705 O O . TRP A 1 224 ? 0.025 11.383 11.755 1.00 96.44 224 TRP A O 1
ATOM 1715 N N . VAL A 1 225 ? -0.018 11.645 13.991 1.00 94.38 225 VAL A N 1
ATOM 1716 C CA . VAL A 1 225 ? 1.422 11.420 14.183 1.00 94.38 225 VAL A CA 1
ATOM 1717 C C . VAL A 1 225 ? 1.808 10.058 13.617 1.00 94.38 225 VAL A C 1
ATOM 1719 O O . VAL A 1 225 ? 2.720 9.980 12.808 1.00 94.38 225 VAL A O 1
ATOM 1722 N N . THR A 1 226 ? 1.048 9.006 13.930 1.00 92.75 226 THR A N 1
ATOM 1723 C CA . THR A 1 226 ? 1.286 7.657 13.393 1.00 92.75 226 THR A CA 1
ATOM 1724 C C . THR A 1 226 ? 1.264 7.635 11.862 1.00 92.75 226 THR A C 1
ATOM 1726 O O . THR A 1 226 ? 2.189 7.120 11.233 1.00 92.75 226 THR A O 1
ATOM 1729 N N . ALA A 1 227 ? 0.224 8.207 11.251 1.00 95.62 227 ALA A N 1
ATOM 1730 C CA . ALA A 1 227 ? 0.074 8.236 9.798 1.00 95.62 227 ALA A CA 1
ATOM 1731 C C . ALA A 1 227 ? 1.188 9.050 9.111 1.00 95.62 227 ALA A C 1
ATOM 1733 O O . ALA A 1 227 ? 1.766 8.604 8.120 1.00 95.62 227 ALA A O 1
ATOM 1734 N N . LEU A 1 228 ? 1.533 10.221 9.649 1.00 95.56 228 LEU A N 1
ATOM 1735 C CA . LEU A 1 228 ? 2.579 11.079 9.094 1.00 95.56 228 LEU A CA 1
ATOM 1736 C C . LEU A 1 228 ? 3.976 10.492 9.299 1.00 95.56 228 LEU A C 1
ATOM 1738 O O . LEU A 1 228 ? 4.792 10.565 8.387 1.00 95.56 228 LEU A O 1
ATOM 1742 N N . SER A 1 229 ? 4.254 9.854 10.438 1.00 93.31 229 SER A N 1
ATOM 1743 C CA . SER A 1 229 ? 5.520 9.150 10.660 1.00 93.31 229 SER A CA 1
ATOM 1744 C C . SER A 1 229 ? 5.719 8.024 9.648 1.00 93.31 229 SER A C 1
ATOM 1746 O O . SER A 1 229 ? 6.808 7.898 9.095 1.00 93.31 229 SER A O 1
ATOM 1748 N N . LEU A 1 230 ? 4.670 7.252 9.341 1.00 92.44 230 LEU A N 1
ATOM 1749 C CA . LEU A 1 230 ? 4.719 6.233 8.287 1.00 92.44 230 LEU A CA 1
ATOM 1750 C C . LEU A 1 230 ? 5.053 6.840 6.921 1.00 92.44 230 LEU A C 1
ATOM 1752 O O . LEU A 1 230 ? 5.910 6.312 6.214 1.00 92.44 230 LEU A O 1
ATOM 1756 N N . LEU A 1 231 ? 4.426 7.966 6.573 1.00 93.94 231 LEU A N 1
ATOM 1757 C CA . LEU A 1 231 ? 4.714 8.674 5.326 1.00 93.94 231 LEU A CA 1
ATOM 1758 C C . LEU A 1 231 ? 6.163 9.169 5.272 1.00 93.94 231 LEU A C 1
ATOM 1760 O O . LEU A 1 231 ? 6.838 8.960 4.269 1.00 93.94 231 LEU A O 1
ATOM 1764 N N . VAL A 1 232 ? 6.651 9.796 6.345 1.00 94.69 232 VAL A N 1
ATOM 1765 C CA . VAL A 1 232 ? 8.024 10.315 6.432 1.00 94.69 232 VAL A CA 1
ATOM 1766 C C . VAL A 1 232 ? 9.040 9.185 6.311 1.00 94.69 232 VAL A C 1
ATOM 1768 O O . VAL A 1 232 ? 9.991 9.309 5.545 1.00 94.69 232 VAL A O 1
ATOM 1771 N N . VAL A 1 233 ? 8.825 8.065 7.007 1.00 92.31 233 VAL A N 1
ATOM 1772 C CA . VAL A 1 233 ? 9.684 6.878 6.887 1.00 92.31 233 VAL A CA 1
ATOM 1773 C C . VAL A 1 233 ? 9.667 6.356 5.455 1.00 92.31 233 VAL A C 1
ATOM 1775 O O . VAL A 1 233 ? 10.724 6.090 4.890 1.00 92.31 233 VAL A O 1
ATOM 1778 N N . GLN A 1 234 ? 8.490 6.256 4.836 1.00 90.38 234 GLN A N 1
ATOM 1779 C CA . GLN A 1 234 ? 8.374 5.778 3.464 1.00 90.38 234 GLN A CA 1
ATOM 1780 C C . GLN A 1 234 ? 9.110 6.696 2.477 1.00 90.38 234 GLN A C 1
ATOM 1782 O O . GLN A 1 234 ? 9.909 6.210 1.683 1.00 90.38 234 GLN A O 1
ATOM 1787 N N . VAL A 1 235 ? 8.914 8.014 2.558 1.00 91.81 235 VAL A N 1
ATOM 1788 C CA . VAL A 1 235 ? 9.639 8.997 1.734 1.00 91.81 235 VAL A CA 1
ATOM 1789 C C . VAL A 1 235 ? 11.146 8.926 1.989 1.00 91.81 235 VAL A C 1
ATOM 1791 O O . VAL A 1 235 ? 11.922 8.919 1.039 1.00 91.81 235 VAL A O 1
ATOM 1794 N N . GLY A 1 236 ? 11.572 8.815 3.249 1.00 91.94 236 GLY A N 1
ATOM 1795 C CA . GLY A 1 236 ? 12.982 8.713 3.625 1.00 91.94 236 GLY A CA 1
ATOM 1796 C C . GLY A 1 236 ? 13.668 7.468 3.057 1.00 91.94 236 GLY A C 1
ATOM 1797 O O . GLY A 1 236 ? 14.777 7.564 2.536 1.00 91.94 236 GLY A O 1
ATOM 1798 N N . LEU A 1 237 ? 12.996 6.312 3.080 1.00 90.38 237 LEU A N 1
ATOM 1799 C CA . LEU A 1 237 ? 13.507 5.081 2.467 1.00 90.38 237 LEU A CA 1
ATOM 1800 C C . LEU A 1 237 ? 13.669 5.231 0.949 1.00 90.38 237 LEU A C 1
ATOM 1802 O O . LEU A 1 237 ? 14.701 4.848 0.401 1.00 90.38 237 LEU A O 1
ATOM 1806 N N . TYR A 1 238 ? 12.687 5.834 0.276 1.00 87.94 238 TYR A N 1
ATOM 1807 C CA . TYR A 1 238 ? 12.775 6.098 -1.162 1.00 87.94 238 TYR A CA 1
ATOM 1808 C C . TYR A 1 238 ? 13.853 7.136 -1.495 1.00 87.94 238 TYR A C 1
ATOM 1810 O O . TYR A 1 238 ? 14.550 6.986 -2.496 1.00 87.94 238 TYR A O 1
ATOM 1818 N N . ALA A 1 239 ? 14.050 8.146 -0.646 1.00 88.75 239 ALA A N 1
ATOM 1819 C CA . ALA A 1 239 ? 15.125 9.122 -0.793 1.00 88.75 239 ALA A CA 1
ATOM 1820 C C . ALA A 1 239 ? 16.509 8.479 -0.657 1.00 88.75 239 ALA A C 1
ATOM 1822 O O . ALA A 1 239 ? 17.405 8.763 -1.452 1.00 88.75 239 ALA A O 1
ATOM 1823 N N . LEU A 1 240 ? 16.674 7.566 0.304 1.00 88.88 240 LEU A N 1
ATOM 1824 C CA . LEU A 1 240 ? 17.911 6.811 0.481 1.00 88.88 240 LEU A CA 1
ATOM 1825 C C . LEU A 1 240 ? 18.211 5.933 -0.742 1.00 88.88 240 LEU A C 1
ATOM 1827 O O . LEU A 1 240 ? 19.339 5.930 -1.232 1.00 88.88 240 LEU A O 1
ATOM 1831 N N . MET A 1 241 ? 17.197 5.241 -1.277 1.00 85.25 241 MET A N 1
ATOM 1832 C CA . MET A 1 241 ? 17.327 4.477 -2.524 1.00 85.25 241 MET A CA 1
ATOM 1833 C C . MET A 1 241 ? 17.704 5.382 -3.700 1.00 85.25 241 MET A C 1
ATOM 1835 O O . MET A 1 241 ? 18.615 5.058 -4.458 1.00 85.25 241 MET A O 1
ATOM 1839 N N . ALA A 1 242 ? 17.043 6.535 -3.832 1.00 82.56 242 ALA A N 1
ATOM 1840 C CA . ALA A 1 242 ? 17.320 7.513 -4.879 1.00 82.56 242 ALA A CA 1
ATOM 1841 C C . ALA A 1 242 ? 18.766 8.017 -4.832 1.00 82.56 242 ALA A C 1
ATOM 1843 O O . ALA A 1 242 ? 19.434 8.105 -5.862 1.00 82.56 242 ALA A O 1
ATOM 1844 N N . PHE A 1 243 ? 19.255 8.317 -3.630 1.00 84.44 243 PHE A N 1
ATOM 1845 C CA . PHE A 1 243 ? 20.628 8.743 -3.408 1.00 84.44 243 PHE A CA 1
ATOM 1846 C C . PHE A 1 243 ? 21.626 7.629 -3.745 1.00 84.44 243 PHE A C 1
ATOM 1848 O O . PHE A 1 243 ? 22.592 7.874 -4.466 1.00 84.44 243 PHE A O 1
ATOM 1855 N N . GLY A 1 244 ? 21.370 6.395 -3.298 1.00 83.38 244 GLY A N 1
ATOM 1856 C CA . GLY A 1 244 ? 22.200 5.236 -3.639 1.00 83.38 244 GLY A CA 1
ATOM 1857 C C . GLY A 1 244 ? 22.285 5.001 -5.150 1.00 83.38 244 GLY A C 1
ATOM 1858 O O . GLY A 1 244 ? 23.379 4.815 -5.685 1.00 83.38 244 GLY A O 1
ATOM 1859 N N . MET A 1 245 ? 21.153 5.102 -5.856 1.00 78.00 245 MET A N 1
ATOM 1860 C CA . MET A 1 245 ? 21.115 5.020 -7.319 1.00 78.00 245 MET A CA 1
ATOM 1861 C C . MET A 1 245 ? 21.939 6.139 -7.969 1.00 78.00 245 MET A C 1
ATOM 1863 O O . MET A 1 245 ? 22.800 5.848 -8.799 1.00 78.00 245 MET A O 1
ATOM 1867 N N . ALA A 1 246 ? 21.760 7.394 -7.546 1.00 77.12 246 ALA A N 1
ATOM 1868 C CA . ALA A 1 246 ? 22.533 8.532 -8.055 1.00 77.12 246 ALA A CA 1
ATOM 1869 C C . ALA A 1 246 ? 24.051 8.326 -7.906 1.00 77.12 246 ALA A C 1
ATOM 1871 O O . ALA A 1 246 ? 24.816 8.582 -8.834 1.00 77.12 246 ALA A O 1
ATOM 1872 N N . MET A 1 247 ? 24.487 7.834 -6.742 1.00 79.75 247 MET A N 1
ATOM 1873 C CA . MET A 1 247 ? 25.898 7.556 -6.469 1.00 79.75 247 MET A CA 1
ATOM 1874 C C . MET A 1 247 ? 26.441 6.436 -7.362 1.00 79.75 247 MET A C 1
ATOM 1876 O O . MET A 1 247 ? 27.547 6.557 -7.886 1.00 79.75 247 MET A O 1
ATOM 1880 N N . SER A 1 248 ? 25.658 5.377 -7.589 1.00 73.69 248 SER A N 1
ATOM 1881 C CA . SER A 1 248 ? 26.061 4.284 -8.481 1.00 73.69 248 SER A CA 1
ATOM 1882 C C . SER A 1 248 ? 26.176 4.705 -9.950 1.00 73.69 248 SER A C 1
ATOM 1884 O O . SER A 1 248 ? 27.102 4.268 -10.624 1.00 73.69 248 SER A O 1
ATOM 1886 N N . LEU A 1 249 ? 25.298 5.591 -10.436 1.00 70.12 249 LEU A N 1
ATOM 1887 C CA . LEU A 1 249 ? 25.365 6.118 -11.804 1.00 70.12 249 LEU A CA 1
ATOM 1888 C C . LEU A 1 249 ? 26.629 6.955 -12.022 1.00 70.12 249 LEU A C 1
ATOM 1890 O O . LEU A 1 249 ? 27.350 6.748 -12.998 1.00 70.12 249 LEU A O 1
ATOM 1894 N N . LYS A 1 250 ? 26.953 7.833 -11.064 1.00 75.69 250 LYS A N 1
ATOM 1895 C CA . LYS A 1 250 ? 28.200 8.611 -11.090 1.00 75.69 250 LYS A CA 1
ATOM 1896 C C . LYS A 1 250 ? 29.440 7.720 -11.090 1.00 75.69 250 LYS A C 1
ATOM 1898 O O . LYS A 1 250 ? 30.386 8.001 -11.816 1.00 75.69 250 LYS A O 1
ATOM 1903 N N . ALA A 1 251 ? 29.432 6.634 -10.315 1.00 74.44 251 ALA A N 1
ATOM 1904 C CA . ALA A 1 251 ? 30.558 5.703 -10.240 1.00 74.44 251 ALA A CA 1
ATOM 1905 C C . ALA A 1 251 ? 30.847 4.975 -11.569 1.00 74.44 251 ALA A C 1
ATOM 1907 O O . ALA A 1 251 ? 31.975 4.541 -11.783 1.00 74.44 251 ALA A O 1
ATOM 1908 N N . VAL A 1 252 ? 29.856 4.856 -12.459 1.00 71.19 252 VAL A N 1
ATOM 1909 C CA . VAL A 1 252 ? 29.980 4.198 -13.775 1.00 71.19 252 VAL A CA 1
ATOM 1910 C C . VAL A 1 252 ? 30.146 5.227 -14.914 1.00 71.19 252 VAL A C 1
ATOM 1912 O O . VAL A 1 252 ? 30.172 4.864 -16.083 1.00 71.19 252 VAL A O 1
ATOM 1915 N N . GLY A 1 253 ? 30.302 6.520 -14.595 1.00 65.25 253 GLY A N 1
ATOM 1916 C CA . GLY A 1 253 ? 30.500 7.583 -15.592 1.00 65.25 253 GLY A CA 1
ATOM 1917 C C . GLY A 1 253 ? 29.239 7.952 -16.382 1.00 65.25 253 GLY A C 1
ATOM 1918 O O . GLY A 1 253 ? 29.342 8.540 -17.453 1.00 65.25 253 GLY A O 1
ATOM 1919 N N . ALA A 1 254 ? 28.059 7.602 -15.863 1.00 58.38 254 ALA A N 1
ATOM 1920 C CA . ALA A 1 254 ? 26.760 7.792 -16.511 1.00 58.38 254 ALA A CA 1
ATOM 1921 C C . ALA A 1 254 ? 25.917 8.917 -15.868 1.00 58.38 254 ALA A C 1
ATOM 1923 O O . ALA A 1 254 ? 24.688 8.875 -15.945 1.00 58.38 254 ALA A O 1
ATOM 1924 N N . GLY A 1 255 ? 26.543 9.874 -15.168 1.00 54.91 255 GLY A N 1
ATOM 1925 C CA . GLY A 1 255 ? 25.854 10.883 -14.347 1.00 54.91 255 GLY A CA 1
ATOM 1926 C C . GLY A 1 255 ? 26.348 12.307 -14.521 1.00 54.91 255 GLY A C 1
ATOM 1927 O O . GLY A 1 255 ? 27.433 12.496 -15.108 1.00 54.91 255 GLY A O 1
#

Foldseek 3Di:
DDDDDPPPPPPPPPDDPPPDPCDPVNLLVCCPVPLLVNLLVLLVDLPLVVLLVVLLVLLLVLCLLLVQLVLQQQQLVCVQVVHDRDDGDDPVCNVVSSVCSSVVSVVVLLVQLVLQQVLLCVQPVDGDSSSSSNLSSSLCSLVSVQQNVLSVQSSVCSDRPPALLCCLQDVLCNSRVQWPLPVVRPPRLQSQLRSCHGPSLVSSLVSQLSNCCNNRVGDSVSSNVSSVVVSVVSSVVSSVVSVVVVVVCVVSVND

Secondary structure (DSSP, 8-state):
------------PPPPPPP----HHHHHHHHHH-HHHHHHHHHH----HHHHHHHHHHHHHHHHHHHHHHHHHHHHHHHHTTPPPPPP--HHHHHHHHHHHHHHHHHHHHHHHHHHHHHHHHHHS---HHHHHHHHHHHTHHHHHHHHHHHHHHHHH------HHHHHHHHHHHH-TTBGGGGGTT-HHHHHHHTT-BHHHHHHHHHHHHHHHHHH---HHHHHHHHHHHHHHHHHHHHHHHHHHHHHHHHTT--

Radius of gyration: 24.22 Å; chains: 1; bounding box: 83×37×79 Å